Protein AF-A0A7V3AM79-F1 (afdb_monomer)

Solvent-accessible surface area (backbone atoms only — not comparable to full-atom values): 19737 Å² total; per-residue (Å²): 140,87,83,81,88,78,80,83,77,79,77,81,82,78,79,77,79,71,75,70,76,77,73,78,64,27,30,22,54,42,42,43,31,65,50,72,64,70,74,93,72,81,81,69,94,78,86,72,84,86,71,86,78,71,98,80,82,79,67,50,66,34,95,76,44,50,71,20,32,43,95,60,34,26,40,40,39,18,54,80,7,35,40,38,34,24,34,57,87,74,57,48,77,74,48,62,35,81,53,91,28,34,16,58,32,18,33,22,49,65,100,56,34,41,33,34,27,16,52,66,8,30,42,42,32,30,30,67,89,77,43,44,81,72,36,72,40,80,57,94,25,34,20,60,16,25,37,21,63,54,95,66,28,32,32,37,24,18,47,64,8,34,39,37,34,27,34,67,91,72,48,50,72,77,40,69,31,79,68,87,32,34,14,66,35,55,39,32,42,57,98,64,32,35,37,37,38,32,77,79,79,45,76,50,49,24,32,65,90,68,44,47,62,60,45,80,48,74,59,91,85,37,32,40,66,33,36,81,43,100,81,74,47,33,64,67,65,77,82,52,50,65,55,35,55,52,52,26,56,56,46,56,74,42,97,70,41,40,32,39,31,32,52,32,49,43,22,68,60,54,44,33,39,39,73,34,65,26,38,32,41,38,26,23,44,46,61,70,37,46,49,44,16,52,53,25,28,42,62,39,73,44,66,85,49,61,64,49,81,42,71,38,43,58,58,66,47,50,56,50,34,58,76,66,69,62,84,61,78,39,80,45,76,59,72,64,73,61,53,64,39,80,86,65,48,80,43,43,46,93,80,45,58,88,77,101

Structure (mmCIF, N/CA/C/O backbone):
data_AF-A0A7V3AM79-F1
#
_entry.id   AF-A0A7V3AM79-F1
#
loop_
_atom_site.group_PDB
_atom_site.id
_atom_site.type_symbol
_atom_site.label_atom_id
_atom_site.label_alt_id
_atom_site.label_comp_id
_atom_site.label_asym_id
_atom_site.label_entity_id
_atom_site.label_seq_id
_atom_site.pdbx_PDB_ins_code
_atom_site.Cartn_x
_atom_site.Cartn_y
_atom_site.Cartn_z
_atom_site.occupancy
_atom_site.B_iso_or_equiv
_atom_site.auth_seq_id
_atom_site.auth_comp_id
_atom_site.auth_asym_id
_atom_site.auth_atom_id
_atom_site.pdbx_PDB_model_num
ATOM 1 N N . MET A 1 1 ? 34.288 -64.328 -54.921 1.00 37.97 1 MET A N 1
ATOM 2 C CA . MET A 1 1 ? 34.634 -63.013 -54.332 1.00 37.97 1 MET A CA 1
ATOM 3 C C . MET A 1 1 ? 33.503 -62.077 -54.734 1.00 37.97 1 MET A C 1
ATOM 5 O O . MET A 1 1 ? 33.293 -61.936 -55.920 1.00 37.97 1 MET A O 1
ATOM 9 N N . GLY A 1 2 ? 32.600 -61.577 -53.900 1.00 41.81 2 GLY A N 1
ATOM 10 C CA . GLY A 1 2 ? 32.709 -61.080 -52.535 1.00 41.81 2 GLY A CA 1
ATOM 11 C C . GLY A 1 2 ? 32.088 -59.678 -52.560 1.00 41.81 2 GLY A C 1
ATOM 12 O O . GLY A 1 2 ? 32.735 -58.750 -53.019 1.00 41.81 2 GLY A O 1
ATOM 13 N N . GLY A 1 3 ? 30.833 -59.531 -52.131 1.00 37.78 3 GLY A N 1
ATOM 14 C CA . GLY A 1 3 ? 30.136 -58.241 -52.125 1.00 37.78 3 GLY A CA 1
ATOM 15 C C . GLY A 1 3 ? 28.905 -58.287 -51.228 1.00 37.78 3 GLY A C 1
ATOM 16 O O . GLY A 1 3 ? 27.830 -58.677 -51.663 1.00 37.78 3 GLY A O 1
ATOM 17 N N . ARG A 1 4 ? 29.104 -57.968 -49.946 1.00 40.81 4 ARG A N 1
ATOM 18 C CA . ARG A 1 4 ? 28.085 -57.942 -48.889 1.00 40.81 4 ARG A CA 1
ATOM 19 C C . ARG A 1 4 ? 27.132 -56.754 -49.051 1.00 40.81 4 ARG A C 1
ATOM 21 O O . ARG A 1 4 ? 27.563 -55.657 -49.394 1.00 40.81 4 ARG A O 1
ATOM 28 N N . ASN A 1 5 ? 25.877 -56.987 -48.663 1.00 45.78 5 ASN A N 1
ATOM 29 C CA . ASN A 1 5 ? 24.876 -55.988 -48.289 1.00 45.78 5 ASN A CA 1
ATOM 30 C C . ASN A 1 5 ? 25.465 -54.824 -47.474 1.00 45.78 5 ASN A C 1
ATOM 32 O O . ASN A 1 5 ? 26.172 -55.049 -46.489 1.00 45.78 5 ASN A O 1
ATOM 36 N N . LYS A 1 6 ? 25.039 -53.596 -47.786 1.00 44.12 6 LYS A N 1
ATOM 37 C CA . LYS A 1 6 ? 24.875 -52.545 -46.777 1.00 44.12 6 LYS A CA 1
ATOM 38 C C . LYS A 1 6 ? 23.438 -52.047 -46.816 1.00 44.12 6 LYS A C 1
ATOM 40 O O . LYS A 1 6 ? 22.987 -51.470 -47.798 1.00 44.12 6 LYS A O 1
ATOM 45 N N . ALA A 1 7 ? 22.745 -52.346 -45.725 1.00 43.34 7 ALA A N 1
ATOM 46 C CA . ALA A 1 7 ? 21.420 -51.867 -45.396 1.00 43.34 7 ALA A CA 1
ATOM 47 C C . ALA A 1 7 ? 21.391 -50.332 -45.388 1.00 43.34 7 ALA A C 1
ATOM 49 O O . ALA A 1 7 ? 22.273 -49.693 -44.809 1.00 43.34 7 ALA A O 1
ATOM 50 N N . GLY A 1 8 ? 20.366 -49.757 -46.017 1.00 42.69 8 GLY A N 1
ATOM 51 C CA . GLY A 1 8 ? 20.008 -48.358 -45.832 1.00 42.69 8 GLY A CA 1
ATOM 52 C C . GLY A 1 8 ? 19.575 -48.158 -44.385 1.00 42.69 8 GLY A C 1
ATOM 53 O O . GLY A 1 8 ? 18.545 -48.675 -43.960 1.00 42.69 8 GLY A O 1
ATOM 54 N N . CYS A 1 9 ? 20.402 -47.457 -43.617 1.00 35.44 9 CYS A N 1
ATOM 55 C CA . CYS A 1 9 ? 20.095 -47.083 -42.248 1.00 35.44 9 CYS A CA 1
ATOM 56 C C . CYS A 1 9 ? 19.041 -45.969 -42.299 1.00 35.44 9 CYS A C 1
ATOM 58 O O . CYS A 1 9 ? 19.355 -44.832 -42.651 1.00 35.44 9 CYS A O 1
ATOM 60 N N . ALA A 1 10 ? 17.783 -46.300 -42.008 1.00 42.22 10 ALA A N 1
ATOM 61 C CA . ALA A 1 10 ? 16.770 -45.296 -41.722 1.00 42.22 10 ALA A CA 1
ATOM 62 C C . ALA A 1 10 ? 17.187 -44.576 -40.434 1.00 42.22 10 ALA A C 1
ATOM 64 O O . ALA A 1 10 ? 17.261 -45.192 -39.372 1.00 42.22 10 ALA A O 1
ATOM 65 N N . VAL A 1 11 ? 17.512 -43.288 -40.538 1.00 34.72 11 VAL A N 1
ATOM 66 C CA . VAL A 1 11 ? 17.803 -42.445 -39.376 1.00 34.72 11 VAL A CA 1
ATOM 67 C C . VAL A 1 11 ? 16.470 -42.156 -38.681 1.00 34.72 11 VAL A C 1
ATOM 69 O O . VAL A 1 11 ? 15.613 -41.517 -39.296 1.00 34.72 11 VAL A O 1
ATOM 72 N N . PRO A 1 12 ? 16.240 -42.604 -37.434 1.00 33.22 12 PRO A N 1
ATOM 73 C CA . PRO A 1 12 ? 15.066 -42.174 -36.698 1.00 33.22 12 PRO A CA 1
ATOM 74 C C . PRO A 1 12 ? 15.229 -40.688 -36.364 1.00 33.22 12 PRO A C 1
ATOM 76 O O . PRO A 1 12 ? 16.140 -40.292 -35.637 1.00 33.22 12 PRO A O 1
ATOM 79 N N . VAL A 1 13 ? 14.343 -39.852 -36.905 1.00 32.50 13 VAL A N 1
ATOM 80 C CA . VAL A 1 13 ? 14.179 -38.473 -36.441 1.00 32.50 13 VAL A CA 1
ATOM 81 C C . VAL A 1 13 ? 13.450 -38.544 -35.105 1.00 32.50 13 VAL A C 1
ATOM 83 O O . VAL A 1 13 ? 12.239 -38.754 -35.048 1.00 32.50 13 VAL A O 1
ATOM 86 N N . VAL A 1 14 ? 14.203 -38.417 -34.016 1.00 30.70 14 VAL A N 1
ATOM 87 C CA . VAL A 1 14 ? 13.639 -38.251 -32.677 1.00 30.70 14 VAL A CA 1
ATOM 88 C C . VAL A 1 14 ? 13.202 -36.796 -32.547 1.00 30.70 14 VAL A C 1
ATOM 90 O O . VAL A 1 14 ? 14.028 -35.900 -32.384 1.00 30.70 14 VAL A O 1
ATOM 93 N N . TRP A 1 15 ? 11.896 -36.551 -32.619 1.00 32.75 15 TRP A N 1
ATOM 94 C CA . TRP A 1 15 ? 11.329 -35.292 -32.152 1.00 32.75 15 TRP A CA 1
ATOM 95 C C . TRP A 1 15 ? 11.360 -35.297 -30.629 1.00 32.75 15 TRP A C 1
ATOM 97 O O . TRP A 1 15 ? 10.545 -35.948 -29.977 1.00 32.75 15 TRP A O 1
ATOM 107 N N . LEU A 1 16 ? 12.311 -34.570 -30.051 1.00 25.45 16 LEU A N 1
ATOM 108 C CA . LEU A 1 16 ? 12.246 -34.209 -28.644 1.00 25.45 16 LEU A CA 1
ATOM 109 C C . LEU A 1 16 ? 11.248 -33.054 -28.521 1.00 25.45 16 LEU A C 1
ATOM 111 O O . LEU A 1 16 ? 11.594 -31.886 -28.683 1.00 25.45 16 LEU A O 1
ATOM 115 N N . LEU A 1 17 ? 9.991 -33.387 -28.227 1.00 34.66 17 LEU A N 1
ATOM 116 C CA . LEU A 1 17 ? 9.086 -32.458 -27.558 1.00 34.66 17 LEU A CA 1
ATOM 117 C C . LEU A 1 17 ? 9.631 -32.269 -26.141 1.00 34.66 17 LEU A C 1
ATOM 119 O O . LEU A 1 17 ? 9.186 -32.906 -25.188 1.00 34.66 17 LEU A O 1
ATOM 123 N N . ALA A 1 18 ? 10.650 -31.419 -26.011 1.00 32.28 18 ALA A N 1
ATOM 124 C CA . ALA A 1 18 ? 10.985 -30.840 -24.728 1.00 32.28 18 ALA A CA 1
ATOM 125 C C . ALA A 1 18 ? 9.790 -29.967 -24.349 1.00 32.28 18 ALA A C 1
ATOM 127 O O . ALA A 1 18 ? 9.676 -28.819 -24.788 1.00 32.28 18 ALA A O 1
ATOM 128 N N . VAL A 1 19 ? 8.873 -30.548 -23.574 1.00 35.19 19 VAL A N 1
ATOM 129 C CA . VAL A 1 19 ? 7.945 -29.787 -22.750 1.00 35.19 19 VAL A CA 1
ATOM 130 C C . VAL A 1 19 ? 8.847 -28.880 -21.931 1.00 35.19 19 VAL A C 1
ATOM 132 O O . VAL A 1 19 ? 9.506 -29.332 -20.996 1.00 35.19 19 VAL A O 1
ATOM 135 N N . HIS A 1 20 ? 8.985 -27.628 -22.367 1.00 46.03 20 HIS A N 1
ATOM 136 C CA . HIS A 1 20 ? 9.608 -26.613 -21.546 1.00 46.03 20 HIS A CA 1
ATOM 137 C C . HIS A 1 20 ? 8.743 -26.587 -20.299 1.00 46.03 20 HIS A C 1
ATOM 139 O O . HIS A 1 20 ? 7.585 -26.173 -20.356 1.00 46.03 20 HIS A O 1
ATOM 145 N N . LEU A 1 21 ? 9.276 -27.121 -19.202 1.00 44.53 21 LEU A N 1
ATOM 146 C CA . LEU A 1 21 ? 8.793 -26.784 -17.878 1.00 44.53 21 LEU A CA 1
ATOM 147 C C . LEU A 1 21 ? 8.719 -25.261 -17.884 1.00 44.53 21 LEU A C 1
ATOM 149 O O . LEU A 1 21 ? 9.743 -24.594 -18.040 1.00 44.53 21 LEU A O 1
ATOM 153 N N . ILE A 1 22 ? 7.497 -24.732 -17.881 1.00 52.44 22 ILE A N 1
ATOM 154 C CA . ILE A 1 22 ? 7.267 -23.297 -17.823 1.00 52.44 22 ILE A CA 1
ATOM 155 C C . ILE A 1 22 ? 7.850 -22.901 -16.475 1.00 52.44 22 ILE A C 1
ATOM 157 O O . ILE A 1 22 ? 7.268 -23.222 -15.440 1.00 52.44 22 ILE A O 1
ATOM 161 N N . ALA A 1 23 ? 9.049 -22.318 -16.493 1.00 63.94 23 ALA A N 1
ATOM 162 C CA . ALA A 1 23 ? 9.658 -21.772 -15.296 1.00 63.94 23 ALA A CA 1
ATOM 163 C C . ALA A 1 23 ? 8.648 -20.815 -14.664 1.00 63.94 23 ALA A C 1
ATOM 165 O O . ALA A 1 23 ? 7.983 -20.051 -15.370 1.00 63.94 23 ALA A O 1
ATOM 166 N N . SER A 1 24 ? 8.495 -20.905 -13.351 1.00 78.81 24 SER A N 1
ATOM 167 C CA . SER A 1 24 ? 7.564 -20.070 -12.617 1.00 78.81 24 SER A CA 1
ATOM 168 C C . SER A 1 24 ? 7.887 -18.594 -12.836 1.00 78.81 24 SER A C 1
ATOM 170 O O . SER A 1 24 ? 9.049 -18.178 -12.846 1.00 78.81 24 SER A O 1
ATOM 172 N N . ASP A 1 25 ? 6.835 -17.801 -13.027 1.00 91.25 25 ASP A N 1
ATOM 173 C CA . ASP A 1 25 ? 6.979 -16.376 -13.284 1.00 91.25 25 ASP A CA 1
ATOM 174 C C . ASP A 1 25 ? 7.702 -15.669 -12.117 1.00 91.25 25 ASP A C 1
ATOM 176 O O . ASP A 1 25 ? 7.507 -15.963 -10.930 1.00 91.25 25 ASP A O 1
ATOM 180 N N . TRP A 1 26 ? 8.498 -14.667 -12.480 1.00 94.88 26 TRP A N 1
ATOM 181 C CA . TRP A 1 26 ? 9.180 -13.709 -11.616 1.00 94.88 26 TRP A CA 1
ATOM 182 C C . TRP A 1 26 ? 8.755 -12.271 -11.976 1.00 94.88 26 TRP A C 1
ATOM 184 O O . TRP A 1 26 ? 9.547 -11.488 -12.514 1.00 94.88 26 TRP A O 1
ATOM 194 N N . PRO A 1 27 ? 7.487 -11.898 -11.727 1.00 96.62 27 PRO A N 1
ATOM 195 C CA . PRO A 1 27 ? 6.897 -10.683 -12.283 1.00 96.62 27 PRO A CA 1
ATOM 196 C C . PRO A 1 27 ? 7.305 -9.392 -11.563 1.00 96.62 27 PRO A C 1
ATOM 198 O O . PRO A 1 27 ? 6.982 -8.315 -12.050 1.00 96.62 27 PRO A O 1
ATOM 201 N N . GLN A 1 28 ? 7.964 -9.447 -10.404 1.00 97.25 28 GLN A N 1
ATOM 202 C CA . GLN A 1 28 ? 8.371 -8.260 -9.641 1.00 97.25 28 GLN A CA 1
ATOM 203 C C . GLN A 1 28 ? 9.627 -8.522 -8.801 1.00 97.25 28 GLN A C 1
ATOM 205 O O . GLN A 1 28 ? 10.075 -9.662 -8.672 1.00 97.25 28 GLN A O 1
ATOM 210 N N . LEU A 1 29 ? 10.200 -7.462 -8.217 1.00 96.31 29 LEU A N 1
ATOM 211 C CA . LEU A 1 29 ? 11.372 -7.555 -7.336 1.00 96.31 29 LEU A CA 1
ATOM 212 C C . LEU A 1 29 ? 11.175 -8.622 -6.253 1.00 96.31 29 LEU A C 1
ATOM 214 O O . LEU A 1 29 ? 10.197 -8.548 -5.508 1.00 96.31 29 LEU A O 1
ATOM 218 N N . ALA A 1 30 ? 12.150 -9.531 -6.127 1.00 94.75 30 ALA A N 1
ATOM 219 C CA . ALA A 1 30 ? 12.108 -10.670 -5.207 1.00 94.75 30 ALA A CA 1
ATOM 220 C C . ALA A 1 30 ? 10.863 -11.564 -5.394 1.00 94.75 30 ALA A C 1
ATOM 222 O O . ALA A 1 30 ? 10.315 -12.090 -4.424 1.00 94.75 30 ALA A O 1
ATOM 223 N N . ARG A 1 31 ? 10.463 -11.747 -6.662 1.00 93.38 31 ARG A N 1
ATOM 224 C CA . ARG A 1 31 ? 9.386 -12.600 -7.187 1.00 93.38 31 ARG A CA 1
ATOM 225 C C . ARG A 1 31 ? 7.968 -12.133 -6.888 1.00 93.38 31 ARG A C 1
ATOM 227 O O . ARG A 1 31 ? 7.149 -12.072 -7.799 1.00 93.38 31 ARG A O 1
ATOM 234 N N . ASP A 1 32 ? 7.665 -11.818 -5.638 1.00 94.62 32 ASP A N 1
ATOM 235 C CA . ASP A 1 32 ? 6.307 -11.539 -5.180 1.00 94.62 32 ASP A CA 1
ATOM 236 C C . ASP A 1 32 ? 6.226 -10.293 -4.289 1.00 94.62 32 ASP A C 1
ATOM 238 O O . ASP A 1 32 ? 7.222 -9.648 -3.951 1.00 94.62 32 ASP A O 1
ATOM 242 N N . ALA A 1 33 ? 4.999 -9.925 -3.927 1.00 96.38 33 ALA A N 1
ATOM 243 C CA . ALA A 1 33 ? 4.739 -8.742 -3.121 1.00 96.38 33 ALA A CA 1
ATOM 244 C C . ALA A 1 33 ? 5.305 -8.864 -1.692 1.00 96.38 33 ALA A C 1
ATOM 246 O O . ALA A 1 33 ? 5.647 -7.851 -1.083 1.00 96.38 33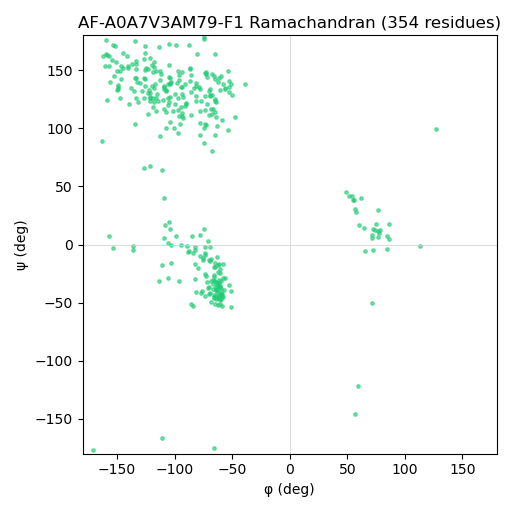 ALA A O 1
ATOM 247 N N . ALA A 1 34 ? 5.445 -10.090 -1.175 1.00 93.94 34 ALA A N 1
ATOM 248 C CA . ALA A 1 34 ? 6.016 -10.378 0.139 1.00 93.94 34 ALA A CA 1
ATOM 249 C C . ALA A 1 34 ? 7.556 -10.406 0.131 1.00 93.94 34 ALA A C 1
ATOM 251 O O . ALA A 1 34 ? 8.164 -10.506 1.195 1.00 93.94 34 ALA A O 1
ATOM 252 N N . LYS A 1 35 ? 8.179 -10.266 -1.047 1.00 93.62 35 LYS A N 1
ATOM 253 C CA . LYS A 1 35 ? 9.631 -10.261 -1.259 1.00 93.62 35 LYS A CA 1
ATOM 254 C C . LYS A 1 35 ? 10.301 -11.570 -0.843 1.00 93.62 35 LYS A C 1
ATOM 256 O O . LYS A 1 35 ? 11.394 -11.548 -0.282 1.00 93.62 35 LYS A O 1
ATOM 261 N N . THR A 1 36 ? 9.669 -12.712 -1.124 1.00 91.88 36 THR A N 1
ATOM 262 C CA . THR A 1 36 ? 10.209 -14.019 -0.705 1.00 91.88 36 THR A CA 1
ATOM 263 C C . THR A 1 36 ? 11.537 -14.370 -1.372 1.00 91.88 36 THR A C 1
ATOM 265 O O . THR A 1 36 ? 12.350 -15.067 -0.771 1.00 91.88 36 THR A O 1
ATOM 268 N N . GLY A 1 37 ? 11.763 -13.923 -2.615 1.00 90.31 37 GLY A N 1
ATOM 269 C CA . GLY A 1 37 ? 12.962 -14.263 -3.388 1.00 90.31 37 GLY A CA 1
ATOM 270 C C . GLY A 1 37 ? 13.141 -15.767 -3.635 1.00 90.31 37 GLY A C 1
ATOM 271 O O . GLY A 1 37 ? 14.237 -16.206 -3.970 1.00 90.31 37 GLY A O 1
ATOM 272 N N . TYR A 1 38 ? 12.086 -16.561 -3.454 1.00 88.50 38 TYR A N 1
ATOM 273 C CA . TYR A 1 38 ? 12.126 -18.017 -3.518 1.00 88.50 38 TYR A CA 1
ATOM 274 C C . TYR A 1 38 ? 11.446 -18.502 -4.793 1.00 88.50 38 TYR A C 1
ATOM 276 O O . TYR A 1 38 ? 10.328 -18.077 -5.044 1.00 88.50 38 TYR A O 1
ATOM 284 N N . SER A 1 39 ? 12.051 -19.417 -5.554 1.00 84.44 39 SER A N 1
ATOM 285 C CA . SER A 1 39 ? 11.364 -20.174 -6.613 1.00 84.44 39 SER A CA 1
ATOM 286 C C . SER A 1 39 ? 11.193 -21.635 -6.176 1.00 84.44 39 SER A C 1
ATOM 288 O O . SER A 1 39 ? 12.141 -22.199 -5.629 1.00 84.44 39 SER A O 1
ATOM 290 N N . PRO A 1 40 ? 10.019 -22.260 -6.397 1.00 80.94 40 PRO A N 1
ATOM 291 C CA . PRO A 1 40 ? 9.815 -23.681 -6.136 1.00 80.94 40 PRO A CA 1
ATOM 292 C C . PRO A 1 40 ? 10.463 -24.575 -7.202 1.00 80.94 40 PRO A C 1
ATOM 294 O O . PRO A 1 40 ? 10.525 -25.788 -7.011 1.00 80.94 40 PRO A O 1
ATOM 297 N N . ASP A 1 41 ? 10.911 -24.003 -8.324 1.00 82.50 41 ASP A N 1
ATOM 298 C CA . ASP A 1 41 ? 11.488 -24.771 -9.419 1.00 82.50 41 ASP A CA 1
ATOM 299 C C . ASP A 1 41 ? 12.886 -25.264 -9.049 1.00 82.50 41 ASP A C 1
ATOM 301 O O . ASP A 1 41 ? 13.774 -24.489 -8.687 1.00 82.50 41 ASP A O 1
ATOM 305 N N . ASN A 1 42 ? 13.106 -26.567 -9.202 1.00 75.12 42 ASN A N 1
ATOM 306 C CA . ASN A 1 42 ? 14.434 -27.141 -9.056 1.00 75.12 42 ASN A CA 1
ATOM 307 C C . ASN A 1 42 ? 15.246 -26.871 -10.324 1.00 75.12 42 ASN A C 1
ATOM 309 O O . ASN A 1 42 ? 14.949 -27.410 -11.392 1.00 75.12 42 ASN A O 1
ATOM 313 N N . ALA A 1 43 ? 16.305 -26.074 -10.200 1.00 68.25 43 ALA A N 1
ATOM 314 C CA . ALA A 1 43 ? 17.294 -25.959 -11.259 1.00 68.25 43 ALA A CA 1
ATOM 315 C C . ALA A 1 43 ? 18.012 -27.311 -11.433 1.00 68.25 43 ALA A C 1
ATOM 317 O O . ALA A 1 43 ? 18.552 -27.870 -10.478 1.00 68.25 43 ALA A O 1
ATOM 318 N N . GLY A 1 44 ? 18.008 -27.852 -12.653 1.00 67.44 44 GLY A N 1
ATOM 319 C CA . GLY A 1 44 ? 18.824 -29.019 -12.992 1.00 67.44 44 GLY A CA 1
ATOM 320 C C . GLY A 1 44 ? 20.325 -28.711 -12.898 1.00 67.44 44 GLY A C 1
ATOM 321 O O . GLY A 1 44 ? 20.739 -27.556 -12.896 1.00 67.44 44 GLY A O 1
ATOM 322 N N . ALA A 1 45 ? 21.163 -29.750 -12.863 1.00 65.94 45 ALA A N 1
ATOM 323 C CA . ALA A 1 45 ? 22.610 -29.614 -12.650 1.00 65.94 45 ALA A CA 1
ATOM 324 C C . ALA A 1 45 ? 23.386 -28.934 -13.803 1.00 65.94 45 ALA A C 1
ATOM 326 O O . ALA A 1 45 ? 24.552 -28.585 -13.635 1.00 65.94 45 ALA A O 1
ATOM 327 N N . ALA A 1 46 ? 22.778 -28.760 -14.979 1.00 68.31 46 ALA A N 1
ATOM 328 C CA . ALA A 1 46 ? 23.431 -28.155 -16.136 1.00 68.31 46 ALA A CA 1
ATOM 329 C C . ALA A 1 46 ? 23.168 -26.641 -16.195 1.00 68.31 46 ALA A C 1
ATOM 331 O O . ALA A 1 46 ? 22.070 -26.204 -16.533 1.00 68.31 46 ALA A O 1
ATOM 332 N N . THR A 1 47 ? 24.195 -25.835 -15.921 1.00 75.88 47 THR A N 1
ATOM 333 C CA . THR A 1 47 ? 24.126 -24.363 -15.901 1.00 75.88 47 THR A CA 1
ATOM 334 C C . THR A 1 47 ? 24.909 -23.746 -17.063 1.00 75.88 47 THR A C 1
ATOM 336 O O . THR A 1 47 ? 25.912 -23.059 -16.865 1.00 75.88 47 THR A O 1
ATOM 339 N N . ASN A 1 48 ? 24.474 -24.003 -18.298 1.00 83.81 48 ASN A N 1
ATOM 340 C CA . ASN A 1 48 ? 25.073 -23.376 -19.479 1.00 83.81 48 ASN A CA 1
ATOM 341 C C . ASN A 1 48 ? 24.426 -22.017 -19.760 1.00 83.81 48 ASN A C 1
ATOM 343 O O . ASN A 1 48 ? 23.207 -21.859 -19.671 1.00 83.81 48 ASN A O 1
ATOM 347 N N . VAL A 1 49 ? 25.238 -21.035 -20.160 1.00 86.56 49 VAL A N 1
ATOM 348 C CA . VAL A 1 49 ? 24.707 -19.753 -20.636 1.00 86.56 49 VAL A CA 1
ATOM 349 C C . VAL A 1 49 ? 23.988 -19.986 -21.959 1.00 86.56 49 VAL A C 1
ATOM 351 O O . VAL A 1 49 ? 24.628 -20.298 -22.959 1.00 86.56 49 VAL A O 1
ATOM 354 N N . SER A 1 50 ? 22.666 -19.816 -21.952 1.00 87.06 50 SER A N 1
ATOM 355 C CA . SER A 1 50 ? 21.833 -19.998 -23.148 1.00 87.06 50 SER A CA 1
ATOM 356 C C . SER A 1 50 ? 21.954 -18.816 -24.109 1.00 87.06 50 SER A C 1
ATOM 358 O O . SER A 1 50 ? 22.056 -19.006 -25.316 1.00 87.06 50 SER A O 1
ATOM 360 N N . TRP A 1 51 ? 22.005 -17.589 -23.583 1.00 94.00 51 TRP A N 1
ATOM 361 C CA . TRP A 1 51 ? 22.225 -16.379 -24.371 1.00 94.00 51 TRP A CA 1
ATOM 362 C C . TRP A 1 51 ? 22.783 -15.245 -23.504 1.00 94.00 51 TRP A C 1
ATOM 364 O O . TRP A 1 51 ? 22.729 -15.278 -22.274 1.00 94.00 51 TRP A O 1
ATOM 374 N N . ARG A 1 52 ? 23.355 -14.234 -24.165 1.00 92.56 52 ARG A N 1
ATOM 375 C CA . ARG A 1 52 ? 23.735 -12.948 -23.568 1.00 92.56 52 ARG A CA 1
ATOM 376 C C . ARG A 1 52 ? 23.171 -11.842 -24.439 1.00 92.56 52 ARG A C 1
ATOM 378 O O . ARG A 1 52 ? 23.254 -11.932 -25.661 1.00 92.56 52 ARG A O 1
ATOM 385 N N . TRP A 1 53 ? 22.648 -10.801 -23.811 1.00 93.50 53 TRP A N 1
ATOM 386 C CA . TRP A 1 53 ? 22.086 -9.660 -24.513 1.00 93.50 53 TRP A CA 1
ATOM 387 C C . TRP A 1 53 ? 22.593 -8.353 -23.905 1.00 93.50 53 TRP A C 1
ATOM 389 O O . TRP A 1 53 ? 22.796 -8.259 -22.696 1.00 93.50 53 TRP A O 1
ATOM 399 N N . HIS A 1 54 ? 22.819 -7.362 -24.760 1.00 92.69 54 HIS A N 1
ATOM 400 C CA . HIS A 1 54 ? 23.129 -5.987 -24.391 1.00 92.69 54 HIS A CA 1
ATOM 401 C C . HIS A 1 54 ? 22.718 -5.086 -25.566 1.00 92.69 54 HIS A C 1
ATOM 403 O O . HIS A 1 54 ? 22.983 -5.486 -26.701 1.00 92.69 54 HIS A O 1
ATOM 409 N N . PRO A 1 55 ? 22.124 -3.893 -25.352 1.00 89.69 55 PRO A N 1
ATOM 410 C CA . PRO A 1 55 ? 21.728 -3.024 -26.463 1.00 89.69 55 PRO A CA 1
ATOM 411 C C . PRO A 1 55 ? 22.918 -2.586 -27.334 1.00 89.69 55 PRO A C 1
ATOM 413 O O . PRO A 1 55 ? 22.871 -2.763 -28.547 1.00 89.69 55 PRO A O 1
ATOM 416 N N . ASP A 1 56 ? 23.990 -2.062 -26.723 1.00 86.69 56 ASP A N 1
ATOM 417 C CA . ASP A 1 56 ? 25.117 -1.445 -27.458 1.00 86.69 56 ASP A CA 1
ATOM 418 C C . ASP A 1 56 ? 26.493 -1.460 -26.740 1.00 86.69 56 ASP A C 1
ATOM 420 O O . ASP A 1 56 ? 27.498 -1.040 -27.305 1.00 86.69 56 ASP A O 1
ATOM 424 N N . ARG A 1 57 ? 26.557 -1.962 -25.502 1.00 84.75 57 ARG A N 1
ATOM 425 C CA . ARG A 1 57 ? 27.692 -1.938 -24.551 1.00 84.75 57 ARG A CA 1
ATOM 426 C C . ARG A 1 57 ? 28.116 -0.546 -24.071 1.00 84.75 57 ARG A C 1
ATOM 428 O O . ARG A 1 57 ? 29.188 -0.423 -23.486 1.00 84.75 57 ARG A O 1
ATOM 435 N N . GLN A 1 58 ? 27.288 0.475 -24.285 1.00 87.81 58 GLN A N 1
ATOM 436 C CA . GLN A 1 58 ? 27.555 1.858 -23.870 1.00 87.81 58 GLN A CA 1
ATOM 437 C C . GLN A 1 58 ? 26.725 2.287 -22.657 1.00 87.81 58 GLN A C 1
ATOM 439 O O . GLN A 1 58 ? 27.172 3.113 -21.866 1.00 87.81 58 GLN A O 1
ATOM 444 N N . THR A 1 59 ? 25.537 1.710 -22.486 1.00 91.75 59 THR A N 1
ATOM 445 C CA . THR A 1 59 ? 24.728 1.854 -21.269 1.00 91.75 59 THR A CA 1
ATOM 446 C C . THR A 1 59 ? 24.900 0.648 -20.342 1.00 91.75 59 THR A C 1
ATOM 448 O O . THR A 1 59 ? 25.514 -0.348 -20.711 1.00 91.75 59 THR A O 1
ATOM 451 N N . SER A 1 60 ? 24.363 0.711 -19.127 1.00 92.31 60 SER A N 1
ATOM 452 C CA . SER A 1 60 ? 24.365 -0.422 -18.203 1.00 92.31 60 SER A CA 1
ATOM 453 C C . SER A 1 60 ? 23.060 -0.527 -17.422 1.00 92.31 60 SER A C 1
ATOM 455 O O . SER A 1 60 ? 22.264 0.413 -17.340 1.00 92.31 60 SER A O 1
ATOM 457 N N . VAL A 1 61 ? 22.847 -1.709 -16.856 1.00 92.69 61 VAL A N 1
ATOM 458 C CA . VAL A 1 61 ? 21.801 -1.971 -15.872 1.00 92.69 61 VAL A CA 1
ATOM 459 C C . VAL A 1 61 ? 22.312 -1.510 -14.508 1.00 92.69 61 VAL A C 1
ATOM 461 O O . VAL A 1 61 ? 23.459 -1.784 -14.149 1.00 92.69 61 VAL A O 1
ATOM 464 N N . ALA A 1 62 ? 21.476 -0.822 -13.732 1.00 90.00 62 ALA A N 1
ATOM 465 C CA . ALA A 1 62 ? 21.833 -0.443 -12.368 1.00 90.00 62 ALA A CA 1
ATOM 466 C C . ALA A 1 62 ? 22.083 -1.679 -11.491 1.00 90.00 62 ALA A C 1
ATOM 468 O O . ALA A 1 62 ? 21.381 -2.682 -11.594 1.00 90.00 62 ALA A O 1
ATOM 469 N N . GLY A 1 63 ? 23.061 -1.601 -10.582 1.00 82.38 63 GLY A N 1
ATOM 470 C CA . GLY A 1 63 ? 23.544 -2.771 -9.833 1.00 82.38 63 GLY A CA 1
ATOM 471 C C . GLY A 1 63 ? 22.504 -3.477 -8.949 1.00 82.38 63 GLY A C 1
ATOM 472 O O . GLY A 1 63 ? 22.730 -4.613 -8.546 1.00 82.38 63 GLY A O 1
ATOM 473 N N . ARG A 1 64 ? 21.368 -2.831 -8.644 1.00 78.88 64 ARG A N 1
ATOM 474 C CA . ARG A 1 64 ? 20.264 -3.405 -7.847 1.00 78.88 64 ARG A CA 1
ATOM 475 C C . ARG A 1 64 ? 19.065 -3.853 -8.692 1.00 78.88 64 ARG A C 1
ATOM 477 O O . ARG A 1 64 ? 18.084 -4.342 -8.134 1.00 78.88 64 ARG A O 1
ATOM 484 N N . THR A 1 65 ? 19.123 -3.683 -10.011 1.00 90.56 65 THR A N 1
ATOM 485 C CA . THR A 1 65 ? 18.032 -4.041 -10.919 1.00 90.56 65 THR A CA 1
ATOM 486 C C . THR A 1 65 ? 18.069 -5.531 -11.226 1.00 90.56 65 THR A C 1
ATOM 488 O O . THR A 1 65 ? 19.056 -6.064 -11.728 1.00 90.56 65 THR A O 1
ATOM 491 N N . GLN A 1 66 ? 16.955 -6.198 -10.954 1.00 93.12 66 GLN A N 1
ATOM 492 C CA . GLN A 1 66 ? 16.674 -7.552 -11.410 1.00 93.12 66 GLN A CA 1
ATOM 493 C C . GLN A 1 66 ? 15.835 -7.460 -12.693 1.00 93.12 66 GLN A C 1
ATOM 495 O O . GLN A 1 66 ? 14.958 -6.593 -12.779 1.00 93.12 66 GLN A O 1
ATOM 500 N N . PRO A 1 67 ? 16.056 -8.330 -13.692 1.00 94.75 67 PRO A N 1
ATOM 501 C CA . PRO A 1 67 ? 15.066 -8.513 -14.741 1.00 94.75 67 PRO A CA 1
ATOM 502 C C . PRO A 1 67 ? 13.800 -9.126 -14.135 1.00 94.75 67 PRO A C 1
ATOM 504 O O . PRO A 1 67 ? 13.872 -9.953 -13.224 1.00 94.75 67 PRO A O 1
ATOM 507 N N . VAL A 1 68 ? 12.642 -8.742 -14.659 1.00 97.31 68 VAL A N 1
ATOM 508 C CA . VAL A 1 68 ? 11.376 -9.424 -14.368 1.00 97.31 68 VAL A CA 1
ATOM 509 C C . VAL A 1 68 ? 11.005 -10.303 -15.548 1.00 97.31 68 VAL A C 1
ATOM 511 O O . VAL A 1 68 ? 11.204 -9.902 -16.695 1.00 97.31 68 VAL A O 1
ATOM 514 N N . VAL A 1 69 ? 10.487 -11.497 -15.272 1.00 96.00 69 VAL A N 1
ATOM 515 C CA . VAL A 1 69 ? 10.148 -12.496 -16.289 1.00 96.00 69 VAL A CA 1
ATOM 516 C C . VAL A 1 69 ? 8.753 -13.031 -16.021 1.00 96.00 69 VAL A C 1
ATOM 518 O O . VAL A 1 69 ? 8.517 -13.557 -14.943 1.00 96.00 69 VAL A O 1
ATOM 521 N N . ALA A 1 70 ? 7.833 -12.926 -16.973 1.00 94.62 70 ALA A N 1
ATOM 522 C CA . ALA A 1 70 ? 6.542 -13.602 -16.883 1.00 94.62 70 ALA A CA 1
ATOM 523 C C . ALA A 1 70 ? 5.980 -13.888 -18.274 1.00 94.62 70 ALA A C 1
ATOM 525 O O . ALA A 1 70 ? 6.195 -13.108 -19.204 1.00 94.62 70 ALA A O 1
ATOM 526 N N . GLY A 1 71 ? 5.290 -15.018 -18.445 1.00 92.69 71 GLY A N 1
ATOM 527 C CA . GLY A 1 71 ? 4.635 -15.348 -19.719 1.00 92.69 71 GLY A CA 1
ATOM 528 C C . GLY A 1 71 ? 5.585 -15.377 -20.929 1.00 92.69 71 GLY A C 1
ATOM 529 O O . GLY A 1 71 ? 5.191 -15.033 -22.041 1.00 92.69 71 GLY A O 1
ATOM 530 N N . GLY A 1 72 ? 6.857 -15.736 -20.719 1.00 93.38 72 GLY A N 1
ATOM 531 C CA . GLY A 1 72 ? 7.887 -15.758 -21.767 1.00 93.38 72 GLY A CA 1
ATOM 532 C C . GLY A 1 72 ? 8.450 -14.385 -22.163 1.00 93.38 72 GLY A C 1
ATOM 533 O O . GLY A 1 72 ? 9.257 -14.305 -23.093 1.00 93.38 72 GLY A O 1
ATOM 534 N N . ILE A 1 73 ? 8.073 -13.316 -21.461 1.00 96.94 73 ILE A N 1
ATOM 535 C CA . ILE A 1 73 ? 8.593 -11.959 -21.641 1.00 96.94 73 ILE A CA 1
ATOM 536 C C . ILE A 1 73 ? 9.574 -11.634 -20.521 1.00 96.94 73 ILE A C 1
ATOM 538 O O . ILE A 1 73 ? 9.317 -11.949 -19.363 1.00 96.94 73 ILE A O 1
ATOM 542 N N . LEU A 1 74 ? 10.683 -10.984 -20.867 1.00 97.44 74 LEU A N 1
ATOM 543 C CA . LEU A 1 74 ? 11.633 -10.407 -19.922 1.00 97.44 74 LEU A CA 1
ATOM 544 C C . LEU A 1 74 ? 11.645 -8.887 -20.079 1.00 97.44 74 LEU A C 1
ATOM 546 O O . LEU A 1 74 ? 11.848 -8.394 -21.187 1.00 97.44 74 LEU A O 1
ATOM 550 N N . CYS A 1 75 ? 11.497 -8.153 -18.975 1.00 98.38 75 CYS A N 1
ATOM 551 C CA . CYS A 1 75 ? 11.647 -6.697 -18.956 1.00 98.38 75 CYS A CA 1
ATOM 552 C C . CYS A 1 75 ? 12.812 -6.267 -18.059 1.00 98.38 75 CYS A C 1
ATOM 554 O O . CYS A 1 75 ? 12.988 -6.792 -16.955 1.00 98.38 75 CYS A O 1
ATOM 556 N N . VAL A 1 76 ? 13.596 -5.290 -18.519 1.00 98.06 76 VAL A N 1
ATOM 557 C CA . VAL A 1 76 ? 14.728 -4.730 -17.768 1.00 98.06 76 VAL A CA 1
ATOM 558 C C . VAL A 1 76 ? 14.955 -3.256 -18.120 1.00 98.06 76 VAL A C 1
ATOM 560 O O . VAL A 1 76 ? 14.971 -2.875 -19.291 1.00 98.06 76 VAL A O 1
ATOM 563 N N . GLY A 1 77 ? 15.122 -2.429 -17.086 1.00 97.50 77 GLY A N 1
ATOM 564 C CA . GLY A 1 77 ? 15.420 -1.002 -17.205 1.00 97.50 77 GLY A CA 1
ATOM 565 C C . GLY A 1 77 ? 16.920 -0.706 -17.163 1.00 97.50 77 GLY A C 1
ATOM 566 O O . GLY A 1 77 ? 17.680 -1.418 -16.503 1.00 97.50 77 GLY A O 1
ATOM 567 N N . PHE A 1 78 ? 17.332 0.343 -17.871 1.00 97.25 78 PHE A N 1
ATOM 568 C CA . PHE A 1 78 ? 18.728 0.760 -18.012 1.00 97.25 78 PHE A CA 1
ATOM 569 C C . PHE A 1 78 ? 18.943 2.232 -17.610 1.00 97.25 78 PHE A C 1
ATOM 571 O O . PHE A 1 78 ? 18.005 3.032 -17.514 1.00 97.25 78 PHE A O 1
ATOM 578 N N . TYR A 1 79 ? 20.211 2.611 -17.403 1.00 96.44 79 TYR A N 1
ATOM 579 C CA . TYR A 1 79 ? 20.608 3.996 -17.106 1.00 96.44 79 TYR A CA 1
ATOM 580 C C . TYR A 1 79 ? 20.340 4.987 -18.251 1.00 96.44 79 TYR A C 1
ATOM 582 O O . TYR A 1 79 ? 20.245 6.183 -17.997 1.00 96.44 79 TYR A O 1
ATOM 590 N N . ASP A 1 80 ? 20.167 4.508 -19.485 1.00 95.88 80 ASP A N 1
ATOM 591 C CA . ASP A 1 80 ? 19.762 5.317 -20.650 1.00 95.88 80 ASP A CA 1
ATOM 592 C C . ASP A 1 80 ? 18.272 5.725 -20.611 1.00 95.88 80 ASP A C 1
ATOM 594 O O . ASP A 1 80 ? 17.777 6.428 -21.494 1.00 95.88 80 ASP A O 1
ATOM 598 N N . GLY A 1 81 ? 17.542 5.272 -19.588 1.00 97.25 81 GLY A N 1
ATOM 599 C CA . GLY A 1 81 ? 16.117 5.518 -19.427 1.00 97.25 81 GLY A CA 1
ATOM 600 C C . GLY A 1 81 ? 15.232 4.640 -20.301 1.00 97.25 81 GLY A C 1
ATOM 601 O O . GLY A 1 81 ? 14.035 4.907 -20.408 1.00 97.25 81 GLY A O 1
ATOM 602 N N . LYS A 1 82 ? 15.781 3.589 -20.918 1.00 98.38 82 LYS A N 1
ATOM 603 C CA . LYS A 1 82 ? 14.999 2.644 -21.709 1.00 98.38 82 LYS A CA 1
ATOM 604 C C . LYS A 1 82 ? 14.559 1.444 -20.886 1.00 98.38 82 LYS A C 1
ATOM 606 O O . LYS A 1 82 ? 15.336 0.839 -20.146 1.00 98.38 82 LYS A O 1
ATOM 611 N N . MET A 1 83 ? 13.292 1.084 -21.056 1.00 98.62 83 MET A N 1
ATOM 612 C CA . MET A 1 83 ? 12.748 -0.207 -20.656 1.00 98.62 83 MET A CA 1
ATOM 613 C C . MET A 1 83 ? 12.809 -1.139 -21.862 1.00 98.62 83 MET A C 1
ATOM 615 O O . MET A 1 83 ? 12.113 -0.907 -22.852 1.00 98.62 83 MET A O 1
ATOM 619 N N . TYR A 1 84 ? 13.630 -2.182 -21.790 1.00 98.25 84 TYR A N 1
ATOM 620 C CA . TYR A 1 84 ? 13.745 -3.179 -22.850 1.00 98.25 84 TYR A CA 1
ATOM 621 C C . TYR A 1 84 ? 12.828 -4.363 -22.574 1.00 98.25 84 TYR A C 1
ATOM 623 O O . TYR A 1 84 ? 12.791 -4.872 -21.455 1.00 98.25 84 TYR A O 1
ATOM 631 N N . ILE A 1 85 ? 12.121 -4.806 -23.614 1.00 98.38 85 ILE A N 1
ATOM 632 C CA . ILE A 1 85 ? 11.204 -5.945 -23.589 1.00 98.38 85 ILE A CA 1
ATOM 633 C C . ILE A 1 85 ? 11.776 -7.005 -24.527 1.00 98.38 85 ILE A C 1
ATOM 635 O O . ILE A 1 85 ? 11.882 -6.788 -25.739 1.00 98.38 85 ILE A O 1
ATOM 639 N N . LEU A 1 86 ? 12.170 -8.145 -23.971 1.00 97.88 86 LEU A N 1
ATOM 640 C CA . LEU A 1 86 ? 12.819 -9.242 -24.680 1.00 97.88 86 LEU A CA 1
ATOM 641 C C . LEU A 1 86 ? 11.958 -10.505 -24.614 1.00 97.88 86 LEU A C 1
ATOM 643 O O . LEU A 1 86 ? 11.171 -10.702 -23.689 1.00 97.88 86 LEU A O 1
ATOM 647 N N . ASN A 1 87 ? 12.164 -11.405 -25.568 1.00 96.44 87 ASN A N 1
ATOM 648 C CA . ASN A 1 87 ? 11.736 -12.786 -25.420 1.00 96.44 87 ASN A CA 1
ATOM 649 C C . ASN A 1 87 ? 12.654 -13.471 -24.395 1.00 96.44 87 ASN A C 1
ATOM 651 O O . ASN A 1 87 ? 13.867 -13.529 -24.595 1.00 96.44 87 ASN A O 1
ATOM 655 N N . ALA A 1 88 ? 12.087 -13.991 -23.308 1.00 93.12 88 ALA A N 1
ATOM 656 C CA . ALA A 1 88 ? 12.855 -14.560 -22.202 1.00 93.12 88 ALA A CA 1
ATOM 657 C C . ALA A 1 88 ? 13.633 -15.831 -22.591 1.00 93.12 88 ALA A C 1
ATOM 659 O O . ALA A 1 88 ? 14.683 -16.115 -22.017 1.00 93.12 88 ALA A O 1
ATOM 660 N N . LEU A 1 89 ? 13.143 -16.589 -23.577 1.00 90.94 89 LEU A N 1
ATOM 661 C CA . LEU A 1 89 ? 13.771 -17.835 -24.020 1.00 90.94 89 LEU A CA 1
ATOM 662 C C . LEU A 1 89 ? 14.928 -17.577 -24.987 1.00 90.94 89 LEU A C 1
ATOM 664 O O . LEU A 1 89 ? 15.961 -18.234 -24.896 1.00 90.94 89 LEU A O 1
ATOM 668 N N . THR A 1 90 ? 14.770 -16.622 -25.906 1.00 93.69 90 THR A N 1
ATOM 669 C CA . THR A 1 90 ? 15.732 -16.401 -26.998 1.00 93.69 90 THR A CA 1
ATOM 670 C C . THR A 1 90 ? 16.647 -15.197 -26.790 1.00 93.69 90 THR A C 1
ATOM 672 O O . THR A 1 90 ? 17.645 -15.067 -27.496 1.00 93.69 90 THR A O 1
ATOM 675 N N . GLY A 1 91 ? 16.308 -14.288 -25.872 1.00 92.50 91 GLY A N 1
ATOM 676 C CA . GLY A 1 91 ? 17.012 -13.017 -25.684 1.00 92.50 91 GLY A CA 1
ATOM 677 C C . GLY A 1 91 ? 16.782 -12.004 -26.814 1.00 92.50 91 GLY A C 1
ATOM 678 O O . GLY A 1 91 ? 17.403 -10.941 -26.823 1.00 92.50 91 GLY A O 1
ATOM 679 N N . VAL A 1 92 ? 15.905 -12.304 -27.779 1.00 96.06 92 VAL A N 1
ATOM 680 C CA . VAL A 1 92 ? 15.581 -11.388 -28.881 1.00 96.06 92 VAL A CA 1
ATOM 681 C C . VAL A 1 92 ? 14.847 -10.169 -28.334 1.00 96.06 92 VAL A C 1
ATOM 683 O O . VAL A 1 92 ? 13.835 -10.308 -27.644 1.00 96.06 92 VAL A O 1
ATOM 686 N N . LYS A 1 93 ? 15.325 -8.968 -28.684 1.00 97.38 93 LYS A N 1
ATOM 687 C CA . LYS A 1 93 ? 14.623 -7.718 -28.379 1.00 97.38 93 LYS A CA 1
ATOM 688 C C . LYS A 1 93 ? 13.320 -7.649 -29.158 1.00 97.38 93 LYS A C 1
ATOM 690 O O . LYS A 1 93 ? 13.336 -7.591 -30.383 1.00 97.38 93 LYS A O 1
ATOM 695 N N . LEU A 1 94 ? 12.213 -7.625 -28.426 1.00 97.75 94 LEU A N 1
ATOM 696 C CA . LEU A 1 94 ? 10.880 -7.466 -28.987 1.00 97.75 94 LEU A CA 1
ATOM 697 C C . LEU A 1 94 ? 10.570 -5.982 -29.162 1.00 97.75 94 LEU A C 1
ATOM 699 O O . LEU A 1 94 ? 10.174 -5.566 -30.247 1.00 97.75 94 LEU A O 1
ATOM 703 N N . ARG A 1 95 ? 10.753 -5.186 -28.099 1.00 98.12 95 ARG A N 1
ATOM 704 C CA . ARG A 1 95 ? 10.429 -3.752 -28.066 1.00 98.12 95 ARG A CA 1
ATOM 705 C C . ARG A 1 95 ? 11.292 -2.994 -27.060 1.00 98.12 95 ARG A C 1
ATOM 707 O O . ARG A 1 95 ? 12.012 -3.589 -26.259 1.00 98.12 95 ARG A O 1
ATOM 714 N N . GLU A 1 96 ? 11.183 -1.672 -27.094 1.00 98.19 96 GLU A N 1
ATOM 715 C CA . GLU A 1 96 ? 11.732 -0.772 -26.083 1.00 98.19 96 GLU A CA 1
ATOM 716 C C . GLU A 1 96 ? 10.813 0.437 -25.882 1.00 98.19 96 GLU A C 1
ATOM 718 O O . GLU A 1 96 ? 10.102 0.838 -26.803 1.00 98.19 96 GLU A O 1
ATOM 723 N N . PHE A 1 97 ? 10.839 1.014 -24.683 1.00 98.75 97 PHE A N 1
ATOM 724 C CA . PHE A 1 97 ? 10.161 2.265 -24.347 1.00 98.75 97 PHE A CA 1
ATOM 725 C C . PHE A 1 97 ? 11.162 3.251 -23.743 1.00 98.75 97 PHE A C 1
ATOM 727 O O . PHE A 1 97 ? 11.948 2.861 -22.882 1.00 98.75 97 PHE A O 1
ATOM 734 N N . GLN A 1 98 ? 11.112 4.518 -24.160 1.00 98.56 98 GLN A N 1
ATOM 735 C CA . GLN A 1 98 ? 11.969 5.590 -23.645 1.00 98.56 98 GLN A CA 1
ATOM 736 C C . GLN A 1 98 ? 11.244 6.389 -22.554 1.00 98.56 98 GLN A C 1
ATOM 738 O O . GLN A 1 98 ? 10.257 7.070 -22.831 1.00 98.56 98 GLN A O 1
ATOM 743 N N . ALA A 1 99 ? 11.761 6.343 -21.327 1.00 98.62 99 ALA A N 1
ATOM 744 C CA . ALA A 1 99 ? 11.327 7.194 -20.223 1.00 98.62 99 ALA A CA 1
ATOM 745 C C . ALA A 1 99 ? 12.093 8.529 -20.199 1.00 98.62 99 ALA A C 1
ATOM 747 O O . ALA A 1 99 ? 13.067 8.725 -20.931 1.00 98.62 99 ALA A O 1
ATOM 748 N N . GLY A 1 100 ? 11.654 9.447 -19.333 1.00 98.25 100 GLY A N 1
ATOM 749 C CA . GLY A 1 100 ? 12.249 10.780 -19.183 1.00 98.25 100 GLY A CA 1
ATOM 750 C C . GLY A 1 100 ? 13.606 10.815 -18.470 1.00 98.25 100 GLY A C 1
ATOM 751 O O . GLY A 1 100 ? 14.234 11.869 -18.422 1.00 98.25 100 GLY A O 1
ATOM 752 N N . GLY A 1 101 ? 14.074 9.694 -17.920 1.00 98.12 101 GLY A N 1
ATOM 753 C CA . GLY A 1 101 ? 15.348 9.605 -17.212 1.00 98.12 101 GLY A CA 1
ATOM 754 C C . GLY A 1 101 ? 15.738 8.163 -16.871 1.00 98.12 101 GLY A C 1
ATOM 755 O O . GLY A 1 101 ? 15.018 7.231 -17.237 1.00 98.12 101 GLY A O 1
ATOM 756 N N . PRO A 1 102 ? 16.860 7.964 -16.158 1.00 97.88 102 PRO A N 1
ATOM 757 C CA . PRO A 1 102 ? 17.353 6.640 -15.789 1.00 97.88 102 PRO A CA 1
ATOM 758 C C . PRO A 1 102 ? 16.316 5.756 -15.083 1.00 97.88 102 PRO A C 1
ATOM 760 O O . PRO A 1 102 ? 15.574 6.220 -14.211 1.00 97.88 102 PRO A O 1
ATOM 763 N N . ILE A 1 103 ? 16.320 4.463 -15.418 1.00 98.00 103 ILE A N 1
ATOM 764 C CA . ILE A 1 103 ? 15.527 3.430 -14.743 1.00 98.00 103 ILE A CA 1
ATOM 765 C C . ILE A 1 103 ? 16.493 2.573 -13.927 1.00 98.00 103 ILE A C 1
ATOM 767 O O . ILE A 1 103 ? 17.200 1.716 -14.453 1.00 98.00 103 ILE A O 1
ATOM 771 N N . THR A 1 104 ? 16.558 2.842 -12.626 1.00 96.25 104 THR A N 1
ATOM 772 C CA . THR A 1 104 ? 17.619 2.317 -11.748 1.00 96.25 104 THR A CA 1
ATOM 773 C C . THR A 1 104 ? 17.170 1.204 -10.815 1.00 96.25 104 THR A C 1
ATOM 775 O O . THR A 1 104 ? 17.970 0.708 -10.023 1.00 96.25 104 THR A O 1
ATOM 778 N N . HIS A 1 105 ? 15.899 0.814 -10.899 1.00 97.00 105 HIS A N 1
ATOM 779 C CA . HIS A 1 105 ? 15.307 -0.208 -10.052 1.00 97.00 105 HIS A CA 1
ATOM 780 C C . HIS A 1 105 ? 14.490 -1.203 -10.871 1.00 97.00 105 HIS A C 1
ATOM 782 O O . HIS A 1 105 ? 14.009 -0.913 -11.968 1.00 97.00 105 HIS A O 1
ATOM 788 N N . THR A 1 106 ? 14.349 -2.396 -10.302 1.00 97.88 106 THR A N 1
ATOM 789 C CA . THR A 1 106 ? 13.553 -3.502 -10.836 1.00 97.88 106 THR A CA 1
ATOM 790 C C . THR A 1 106 ? 12.129 -3.052 -11.152 1.00 97.88 106 THR A C 1
ATOM 792 O O . THR A 1 106 ? 11.473 -2.433 -10.316 1.00 97.88 106 THR A O 1
ATOM 795 N N . ALA A 1 107 ? 11.647 -3.384 -12.348 1.00 98.25 107 ALA A N 1
ATOM 796 C CA . ALA A 1 107 ? 10.257 -3.174 -12.735 1.00 98.25 107 ALA A CA 1
ATOM 797 C C . ALA A 1 107 ? 9.324 -4.192 -12.052 1.00 98.25 107 ALA A C 1
ATOM 799 O O . ALA A 1 107 ? 9.760 -5.088 -11.331 1.00 98.25 107 ALA A O 1
ATOM 800 N N . ALA A 1 108 ? 8.030 -4.078 -12.308 1.00 98.56 108 ALA A N 1
ATOM 801 C CA . ALA A 1 108 ? 7.066 -5.142 -12.072 1.00 98.56 108 ALA A CA 1
ATOM 802 C C . ALA A 1 108 ? 6.160 -5.290 -13.294 1.00 98.56 108 ALA A C 1
ATOM 804 O O . ALA A 1 108 ? 6.028 -4.345 -14.062 1.00 98.56 108 ALA A O 1
ATOM 805 N N . MET A 1 109 ? 5.522 -6.435 -13.493 1.00 97.81 109 MET A N 1
ATOM 806 C CA . MET A 1 109 ? 4.601 -6.635 -14.609 1.00 97.81 109 MET A CA 1
ATOM 807 C C . MET A 1 109 ? 3.364 -7.436 -14.208 1.00 97.81 109 MET A C 1
ATOM 809 O O . MET A 1 109 ? 3.396 -8.235 -13.273 1.00 97.81 109 MET A O 1
ATOM 813 N N . ASP A 1 110 ? 2.281 -7.210 -14.940 1.00 96.75 110 ASP A N 1
ATOM 814 C CA . ASP A 1 110 ? 1.170 -8.151 -15.059 1.00 96.75 110 ASP A CA 1
ATOM 815 C C . ASP A 1 110 ? 1.141 -8.719 -16.490 1.00 96.75 110 ASP A C 1
ATOM 817 O O . ASP A 1 110 ? 2.103 -8.574 -17.244 1.00 96.75 110 ASP A O 1
ATOM 821 N N . ALA A 1 111 ? 0.050 -9.383 -16.875 1.00 95.50 111 ALA A N 1
ATOM 822 C CA . ALA A 1 111 ? -0.082 -9.970 -18.208 1.00 95.50 111 ALA A CA 1
ATOM 823 C C . ALA A 1 111 ? -0.134 -8.934 -19.353 1.00 95.50 111 ALA A C 1
ATOM 825 O O . ALA A 1 111 ? 0.093 -9.288 -20.508 1.00 95.50 111 ALA A O 1
ATOM 826 N N . GLU A 1 112 ? -0.454 -7.670 -19.067 1.00 97.06 112 GLU A N 1
ATOM 827 C CA . GLU A 1 112 ? -0.696 -6.630 -20.071 1.00 97.06 112 GLU A CA 1
ATOM 828 C C . GLU A 1 112 ? 0.360 -5.519 -20.062 1.00 97.06 112 GLU A C 1
ATOM 830 O O . GLU A 1 112 ? 0.610 -4.899 -21.102 1.00 97.06 112 GLU A O 1
ATOM 835 N N . ARG A 1 113 ? 0.948 -5.208 -18.903 1.00 98.50 113 ARG A N 1
ATOM 836 C CA . ARG A 1 113 ? 1.760 -4.004 -18.698 1.00 98.50 113 ARG A CA 1
ATOM 837 C C . ARG A 1 113 ? 2.992 -4.273 -17.840 1.00 98.50 113 ARG A C 1
ATOM 839 O O . ARG A 1 113 ? 2.986 -5.113 -16.944 1.00 98.50 113 ARG A O 1
ATOM 846 N N . VAL A 1 114 ? 4.024 -3.468 -18.078 1.00 98.75 114 VAL A N 1
ATOM 847 C CA . VAL A 1 114 ? 5.179 -3.296 -17.193 1.00 98.75 114 VAL A CA 1
ATOM 848 C C . VAL A 1 114 ? 5.086 -1.947 -16.478 1.00 98.75 114 VAL A C 1
ATOM 850 O O . VAL A 1 114 ? 4.750 -0.929 -17.083 1.00 98.75 114 VAL A O 1
ATOM 853 N N . TYR A 1 115 ? 5.402 -1.952 -15.188 1.00 98.88 115 TYR A N 1
ATOM 854 C CA . TYR A 1 115 ? 5.365 -0.827 -14.264 1.00 98.88 115 TYR A CA 1
ATOM 855 C C . TYR A 1 115 ? 6.762 -0.553 -13.727 1.00 98.88 115 TYR A C 1
ATOM 857 O O . TYR A 1 115 ? 7.460 -1.484 -13.320 1.00 98.88 115 TYR A O 1
ATOM 865 N N . PHE A 1 116 ? 7.181 0.706 -13.685 1.00 98.81 116 PHE A N 1
ATOM 866 C CA . PHE A 1 116 ? 8.505 1.056 -13.173 1.00 98.81 116 PHE A CA 1
ATOM 867 C C . PHE A 1 116 ? 8.580 2.506 -12.702 1.00 98.81 116 PHE A C 1
ATOM 869 O O . PHE A 1 116 ? 7.841 3.373 -13.167 1.00 98.81 116 PHE A O 1
ATOM 876 N N . GLY A 1 117 ? 9.494 2.743 -11.766 1.00 98.38 117 GLY A N 1
ATOM 877 C CA . GLY A 1 117 ? 9.911 4.073 -11.350 1.00 98.38 117 GLY A CA 1
ATOM 878 C C . GLY A 1 117 ? 11.039 4.617 -12.220 1.00 98.38 117 GLY A C 1
ATOM 879 O O . GLY A 1 117 ? 11.846 3.854 -12.753 1.00 98.38 117 GLY A O 1
ATOM 880 N N . CYS A 1 118 ? 11.097 5.936 -12.348 1.00 98.44 118 CYS A N 1
ATOM 881 C CA . CYS A 1 118 ? 12.123 6.639 -13.097 1.00 98.44 118 CYS A CA 1
ATOM 882 C C . CYS A 1 118 ? 12.682 7.822 -12.289 1.00 98.44 118 CYS A C 1
ATOM 884 O O . CYS A 1 118 ? 11.997 8.438 -11.465 1.00 98.44 118 CYS A O 1
ATOM 886 N N . HIS A 1 119 ? 13.946 8.159 -12.549 1.00 97.94 119 HIS A N 1
ATOM 887 C CA . HIS A 1 119 ? 14.619 9.313 -11.948 1.00 97.94 119 HIS A CA 1
ATOM 888 C C . HIS A 1 119 ? 13.979 10.660 -12.306 1.00 97.94 119 HIS A C 1
ATOM 890 O O . HIS A 1 119 ? 14.202 11.639 -11.601 1.00 97.94 119 HIS A O 1
ATOM 896 N N . ASP A 1 120 ? 13.159 10.718 -13.358 1.00 98.38 120 ASP A N 1
ATOM 897 C CA . ASP A 1 120 ? 12.371 11.906 -13.710 1.00 98.38 120 ASP A CA 1
ATOM 898 C C . ASP A 1 120 ? 11.202 12.179 -12.739 1.00 98.38 120 ASP A C 1
ATOM 900 O O . ASP A 1 120 ? 10.402 13.091 -12.958 1.00 98.38 120 ASP A O 1
ATOM 904 N N . GLY A 1 121 ? 11.084 11.374 -11.680 1.00 98.38 121 GLY A N 1
ATOM 905 C CA . GLY A 1 121 ? 10.035 11.487 -10.679 1.00 98.38 121 GLY A CA 1
ATOM 906 C C . GLY A 1 121 ? 8.699 10.953 -11.163 1.00 98.38 121 GLY A C 1
ATOM 907 O O . GLY A 1 121 ? 7.659 11.459 -10.758 1.00 98.38 121 GLY A O 1
ATOM 908 N N . ALA A 1 122 ? 8.685 9.970 -12.060 1.00 98.75 122 ALA A N 1
ATOM 909 C CA . ALA A 1 122 ? 7.438 9.361 -12.478 1.00 98.75 122 ALA A CA 1
ATOM 910 C C . ALA A 1 122 ? 7.394 7.847 -12.332 1.00 98.75 122 ALA A C 1
ATOM 912 O O . ALA A 1 122 ? 8.387 7.126 -12.451 1.00 98.75 122 ALA A O 1
ATOM 913 N N . VAL A 1 123 ? 6.167 7.383 -12.109 1.00 98.88 123 VAL A N 1
ATOM 914 C CA . VAL A 1 123 ? 5.770 5.983 -12.182 1.00 98.88 123 VAL A CA 1
ATOM 915 C C . VAL A 1 123 ? 5.106 5.771 -13.535 1.00 98.88 123 VAL A C 1
ATOM 917 O O . VAL A 1 123 ? 4.109 6.420 -13.860 1.00 98.88 123 VAL A O 1
ATOM 920 N N . TYR A 1 124 ? 5.671 4.870 -14.325 1.00 98.88 124 TYR A N 1
ATOM 921 C CA . TYR A 1 124 ? 5.214 4.550 -15.670 1.00 98.88 124 TYR A CA 1
ATOM 922 C C . TYR A 1 124 ? 4.456 3.229 -15.679 1.00 98.88 124 TYR A C 1
ATOM 924 O O . TYR A 1 124 ? 4.859 2.285 -15.002 1.00 98.88 124 TYR A O 1
ATOM 932 N N . ALA A 1 125 ? 3.415 3.150 -16.507 1.00 98.81 125 ALA A N 1
ATOM 933 C CA . ALA A 1 125 ? 2.837 1.898 -16.973 1.00 98.81 125 ALA A CA 1
ATOM 934 C C . ALA A 1 125 ? 2.891 1.847 -18.496 1.00 98.81 125 ALA A C 1
ATOM 936 O O . ALA A 1 125 ? 2.351 2.721 -19.177 1.00 98.81 125 ALA A O 1
ATOM 937 N N . VAL A 1 126 ? 3.523 0.811 -19.033 1.00 98.88 126 VAL A N 1
ATOM 938 C CA . VAL A 1 126 ? 3.744 0.630 -20.470 1.00 98.88 126 VAL A CA 1
ATOM 939 C C . VAL A 1 126 ? 3.125 -0.689 -20.897 1.00 98.88 126 VAL A C 1
ATOM 941 O O . VAL A 1 126 ? 3.325 -1.705 -20.234 1.00 98.88 126 VAL A O 1
ATOM 944 N N . ARG A 1 127 ? 2.365 -0.690 -21.993 1.00 98.62 127 ARG A N 1
ATOM 945 C CA . ARG A 1 127 ? 1.756 -1.914 -22.524 1.00 98.62 127 ARG A CA 1
ATOM 946 C C . ARG A 1 127 ? 2.829 -2.825 -23.113 1.00 98.62 127 ARG A C 1
ATOM 948 O O . ARG A 1 127 ? 3.655 -2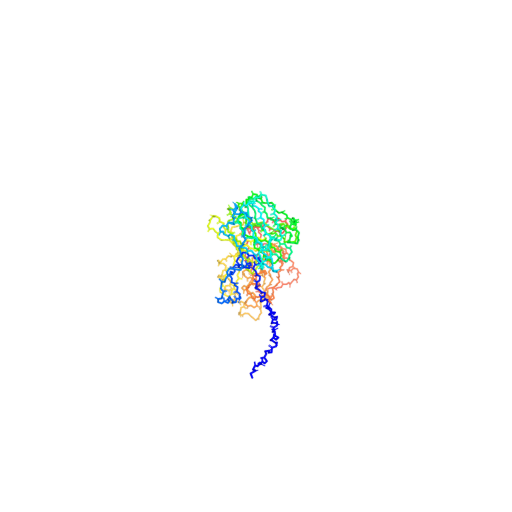.388 -23.910 1.00 98.62 127 ARG A O 1
ATOM 955 N N . LEU A 1 128 ? 2.802 -4.105 -22.755 1.00 98.19 128 LEU A N 1
ATOM 956 C CA . LEU A 1 128 ? 3.779 -5.092 -23.226 1.00 98.19 128 LEU A CA 1
ATOM 957 C C . LEU A 1 128 ? 3.632 -5.387 -24.727 1.00 98.19 128 LEU A C 1
ATOM 959 O O . LEU A 1 128 ? 4.616 -5.676 -25.408 1.00 98.19 128 LEU A O 1
ATOM 963 N N . ASN A 1 129 ? 2.407 -5.305 -25.254 1.00 96.81 129 ASN A N 1
ATOM 964 C CA . ASN A 1 129 ? 2.083 -5.716 -26.619 1.00 96.81 129 ASN A CA 1
ATOM 965 C C . ASN A 1 129 ? 2.626 -4.770 -27.697 1.00 96.81 129 ASN A C 1
ATOM 967 O O . ASN A 1 129 ? 2.951 -5.256 -28.777 1.00 96.81 129 ASN A O 1
ATOM 971 N N . ASP A 1 130 ? 2.727 -3.467 -27.428 1.00 97.69 130 ASP A N 1
ATOM 972 C CA . ASP A 1 130 ? 3.116 -2.427 -28.391 1.00 97.69 130 ASP A CA 1
ATOM 973 C C . ASP A 1 130 ? 4.126 -1.402 -27.843 1.00 97.69 130 ASP A C 1
ATOM 975 O O . ASP A 1 130 ? 4.596 -0.557 -28.601 1.00 97.69 130 ASP A O 1
ATOM 979 N N . ALA A 1 131 ? 4.523 -1.523 -26.570 1.00 98.19 131 ALA A N 1
ATOM 980 C CA . ALA A 1 131 ? 5.399 -0.586 -25.865 1.00 98.19 131 ALA A CA 1
ATOM 981 C C . ALA A 1 131 ? 4.871 0.860 -25.835 1.00 98.19 131 ALA A C 1
ATOM 983 O O . ALA A 1 131 ? 5.647 1.807 -25.741 1.00 98.19 131 ALA A O 1
ATOM 984 N N . THR A 1 132 ? 3.550 1.053 -25.882 1.00 98.56 132 THR A N 1
ATOM 985 C CA . THR A 1 132 ? 2.927 2.371 -25.711 1.00 98.56 132 THR A CA 1
ATOM 986 C C . THR A 1 132 ? 2.685 2.698 -24.241 1.00 98.56 132 THR A C 1
ATOM 988 O O . THR A 1 132 ? 2.456 1.819 -23.404 1.00 98.56 132 THR A O 1
ATOM 991 N N . LEU A 1 133 ? 2.689 3.992 -23.917 1.00 98.81 133 LEU A N 1
ATOM 992 C CA . LEU A 1 133 ? 2.317 4.473 -22.591 1.00 98.81 133 LEU A CA 1
ATOM 993 C C . LEU A 1 133 ? 0.837 4.154 -22.312 1.00 98.81 133 LEU A C 1
ATOM 995 O O . LEU A 1 133 ? -0.054 4.566 -23.059 1.00 98.81 133 LEU A O 1
ATOM 999 N N . ALA A 1 134 ? 0.568 3.427 -21.229 1.00 98.69 134 ALA A N 1
ATOM 1000 C CA . ALA A 1 134 ? -0.783 3.221 -20.719 1.00 98.69 134 ALA A CA 1
ATOM 1001 C C . ALA A 1 134 ? -1.202 4.396 -19.830 1.00 98.69 134 ALA A C 1
ATOM 1003 O O . ALA A 1 134 ? -2.242 5.004 -20.067 1.00 98.69 134 ALA A O 1
ATOM 1004 N N . TRP A 1 135 ? -0.372 4.724 -18.840 1.00 98.88 135 TRP A N 1
ATOM 1005 C CA . TRP A 1 135 ? -0.537 5.880 -17.962 1.00 98.88 135 TRP A CA 1
ATOM 1006 C C . TRP A 1 135 ? 0.801 6.257 -17.311 1.00 98.88 135 TRP A C 1
ATOM 1008 O O . TRP A 1 135 ? 1.753 5.471 -17.298 1.00 98.88 135 TRP A O 1
ATOM 1018 N N . LYS A 1 136 ? 0.870 7.479 -16.772 1.00 98.69 136 LYS A N 1
ATOM 1019 C CA . LYS A 1 136 ? 2.020 8.031 -16.043 1.00 98.69 136 LYS A CA 1
ATOM 1020 C C . LYS A 1 136 ? 1.517 8.789 -14.814 1.00 98.69 136 LYS A C 1
ATOM 1022 O O . LYS A 1 136 ? 0.593 9.589 -14.939 1.00 98.69 136 LYS A O 1
ATOM 1027 N N . VAL A 1 137 ? 2.145 8.578 -13.660 1.00 98.81 137 VAL A N 1
ATOM 1028 C CA . VAL A 1 137 ? 1.908 9.362 -12.436 1.00 98.81 137 VAL A CA 1
ATOM 1029 C C . VAL A 1 137 ? 3.175 10.132 -12.098 1.00 98.81 137 VAL A C 1
ATOM 1031 O O . VAL A 1 137 ? 4.232 9.527 -11.948 1.00 98.81 137 VAL A O 1
ATOM 1034 N N . GLN A 1 138 ? 3.067 11.455 -11.983 1.00 98.56 138 GLN A N 1
ATOM 1035 C CA . GLN A 1 138 ? 4.182 12.333 -11.632 1.00 98.56 138 GLN A CA 1
ATOM 1036 C C . GLN A 1 138 ? 4.210 12.582 -10.116 1.00 98.56 138 GLN A C 1
ATOM 1038 O O . GLN A 1 138 ? 3.198 12.969 -9.530 1.00 98.56 138 GLN A O 1
ATOM 1043 N N . THR A 1 139 ? 5.369 12.384 -9.495 1.00 98.31 139 THR A N 1
ATOM 1044 C CA . THR A 1 139 ? 5.670 12.704 -8.093 1.00 98.31 139 THR A CA 1
ATOM 1045 C C . THR A 1 139 ? 6.535 13.962 -8.004 1.00 98.31 139 THR A C 1
ATOM 1047 O O . THR A 1 139 ? 6.962 14.516 -9.021 1.00 98.31 139 THR A O 1
ATOM 1050 N N . ALA A 1 140 ? 6.760 14.456 -6.783 1.00 97.38 140 ALA A N 1
ATOM 1051 C CA . ALA A 1 140 ? 7.539 15.675 -6.557 1.00 97.38 140 ALA A CA 1
ATOM 1052 C C . ALA A 1 140 ? 9.050 15.411 -6.422 1.00 97.38 140 ALA A C 1
ATOM 1054 O O . ALA A 1 140 ? 9.830 16.356 -6.340 1.00 97.38 140 ALA A O 1
ATOM 1055 N N . GLY A 1 141 ? 9.461 14.143 -6.401 1.00 97.69 141 GLY A N 1
ATOM 1056 C CA . GLY A 1 141 ? 10.854 13.715 -6.314 1.00 97.69 141 GLY A CA 1
ATOM 1057 C C . GLY A 1 141 ? 11.098 12.437 -7.119 1.00 97.69 141 GLY A C 1
ATOM 1058 O O . GLY A 1 141 ? 10.128 11.782 -7.510 1.00 97.69 141 GLY A O 1
ATOM 1059 N N . PRO A 1 142 ? 12.367 12.086 -7.390 1.00 98.25 142 PRO A N 1
ATOM 1060 C CA . PRO A 1 142 ? 12.725 10.881 -8.134 1.00 98.25 142 PRO A CA 1
ATOM 1061 C C . PRO A 1 142 ? 12.119 9.597 -7.558 1.00 98.25 142 PRO A C 1
ATOM 1063 O O . PRO A 1 142 ? 11.955 9.451 -6.344 1.00 98.25 142 PRO A O 1
ATOM 1066 N N . ILE A 1 143 ? 11.847 8.625 -8.433 1.00 98.38 143 ILE A N 1
ATOM 1067 C CA . ILE A 1 143 ? 11.463 7.278 -8.015 1.00 98.38 143 ILE A CA 1
ATOM 1068 C C . ILE A 1 143 ? 12.679 6.360 -8.109 1.00 98.38 143 ILE A C 1
ATOM 1070 O O . ILE A 1 143 ? 13.027 5.857 -9.178 1.00 98.38 143 ILE A O 1
ATOM 1074 N N . GLN A 1 144 ? 13.295 6.113 -6.957 1.00 96.19 144 GLN A N 1
ATOM 1075 C CA . GLN A 1 144 ? 14.406 5.176 -6.786 1.00 96.19 144 GLN A CA 1
ATOM 1076 C C . GLN A 1 144 ? 13.979 3.932 -5.998 1.00 96.19 144 GLN A C 1
ATOM 1078 O O . GLN A 1 144 ? 14.694 3.440 -5.132 1.00 96.19 144 GLN A O 1
ATOM 1083 N N . THR A 1 145 ? 12.778 3.425 -6.267 1.00 97.06 145 THR A N 1
ATOM 1084 C CA . THR A 1 145 ? 12.276 2.190 -5.656 1.00 97.06 145 THR A CA 1
ATOM 1085 C C . THR A 1 145 ? 11.579 1.323 -6.699 1.00 97.06 145 THR A C 1
ATOM 1087 O O . THR A 1 145 ? 11.101 1.811 -7.724 1.00 97.06 145 THR A O 1
ATOM 1090 N N . ALA A 1 146 ? 11.534 0.013 -6.453 1.00 97.69 146 ALA A N 1
ATOM 1091 C CA . ALA A 1 146 ? 10.778 -0.918 -7.281 1.00 97.69 146 ALA A CA 1
ATOM 1092 C C . ALA A 1 146 ? 9.287 -0.903 -6.886 1.00 97.69 146 ALA A C 1
ATOM 1094 O O . ALA A 1 146 ? 8.985 -0.930 -5.685 1.00 97.69 146 ALA A O 1
ATOM 1095 N N . PRO A 1 147 ? 8.350 -0.935 -7.851 1.00 98.38 147 PRO A N 1
ATOM 1096 C CA . PRO A 1 147 ? 6.931 -1.101 -7.559 1.00 98.38 147 PRO A CA 1
ATOM 1097 C C . PRO A 1 147 ? 6.649 -2.450 -6.883 1.00 98.38 147 PRO A C 1
ATOM 1099 O O . PRO A 1 147 ? 7.193 -3.492 -7.256 1.00 98.38 147 PRO A O 1
ATOM 1102 N N . CYS A 1 148 ? 5.760 -2.436 -5.891 1.00 98.56 148 CYS A N 1
ATOM 1103 C CA . CYS A 1 148 ? 5.210 -3.632 -5.256 1.00 98.56 148 CYS A CA 1
ATOM 1104 C C . CYS A 1 148 ? 3.752 -3.811 -5.685 1.00 98.56 148 CYS A C 1
ATOM 1106 O O . CYS A 1 148 ? 2.908 -2.977 -5.355 1.00 98.56 148 CYS A O 1
ATOM 1108 N N . LEU A 1 149 ? 3.459 -4.874 -6.437 1.00 98.19 149 LEU A N 1
ATOM 1109 C CA . LEU A 1 149 ? 2.121 -5.151 -6.965 1.00 98.19 149 LEU A CA 1
ATOM 1110 C C . LEU A 1 149 ? 1.379 -6.097 -6.027 1.00 98.19 149 LEU A C 1
ATOM 1112 O O . LEU A 1 149 ? 1.783 -7.250 -5.869 1.00 98.19 149 LEU A O 1
ATOM 1116 N N . ALA A 1 150 ? 0.262 -5.639 -5.460 1.00 96.94 150 ALA A N 1
ATOM 1117 C CA . ALA A 1 150 ? -0.634 -6.473 -4.667 1.00 96.94 150 ALA A CA 1
ATOM 1118 C C . ALA A 1 150 ? -2.090 -6.002 -4.779 1.00 96.94 150 ALA A C 1
ATOM 1120 O O . ALA A 1 150 ? -2.385 -4.814 -4.670 1.00 96.94 150 ALA A O 1
ATOM 1121 N N . GLY A 1 151 ? -3.015 -6.946 -4.985 1.00 93.25 151 GLY A N 1
ATOM 1122 C CA . GLY A 1 151 ? -4.460 -6.681 -4.948 1.00 93.25 151 GLY A CA 1
ATOM 1123 C C . GLY A 1 151 ? -4.936 -5.580 -5.907 1.00 93.25 151 GLY A C 1
ATOM 1124 O O . GLY A 1 151 ? -5.769 -4.764 -5.524 1.00 93.25 151 GLY A O 1
ATOM 1125 N N . GLY A 1 152 ? -4.376 -5.501 -7.120 1.00 96.44 152 GLY A N 1
ATOM 1126 C CA . GLY A 1 152 ? -4.737 -4.466 -8.103 1.00 96.44 152 GLY A CA 1
ATOM 1127 C C . GLY A 1 152 ? -4.129 -3.080 -7.839 1.00 96.44 152 GLY A C 1
ATOM 1128 O O . GLY A 1 152 ? -4.522 -2.106 -8.484 1.00 96.44 152 GLY A O 1
ATOM 1129 N N . THR A 1 153 ? -3.184 -2.979 -6.899 1.00 98.50 153 THR A N 1
ATOM 1130 C CA . THR A 1 153 ? -2.536 -1.727 -6.487 1.00 98.50 153 THR A CA 1
ATOM 1131 C C . THR A 1 153 ? -1.014 -1.834 -6.595 1.00 98.50 153 THR A C 1
ATOM 1133 O O . THR A 1 153 ? -0.436 -2.877 -6.291 1.00 98.50 153 THR A O 1
ATOM 1136 N N . ILE A 1 154 ? -0.370 -0.744 -7.010 1.00 98.75 154 ILE A N 1
ATOM 1137 C CA . ILE A 1 154 ? 1.077 -0.526 -6.950 1.00 98.75 154 ILE A CA 1
ATOM 1138 C C . ILE A 1 154 ? 1.388 0.284 -5.700 1.00 98.75 154 ILE A C 1
ATOM 1140 O O . ILE A 1 154 ? 0.845 1.375 -5.526 1.00 98.75 154 ILE A O 1
ATOM 1144 N N . TYR A 1 155 ? 2.294 -0.224 -4.871 1.00 98.62 155 TYR A N 1
ATOM 1145 C CA . TYR A 1 155 ? 2.903 0.521 -3.773 1.00 98.62 155 TYR A CA 1
ATOM 1146 C C . TYR A 1 155 ? 4.329 0.906 -4.145 1.00 98.62 155 TYR A C 1
ATOM 1148 O O . TYR A 1 155 ? 5.134 0.028 -4.465 1.00 98.62 155 TYR A O 1
ATOM 1156 N N . ILE A 1 156 ? 4.639 2.201 -4.129 1.00 98.69 156 ILE A N 1
ATOM 1157 C CA . ILE A 1 156 ? 5.949 2.700 -4.562 1.00 98.69 156 ILE A CA 1
ATOM 1158 C C . ILE A 1 156 ? 6.351 3.971 -3.812 1.00 98.69 156 ILE A C 1
ATOM 1160 O O . ILE A 1 156 ? 5.519 4.843 -3.552 1.00 98.69 156 ILE A O 1
ATOM 1164 N N . GLY A 1 157 ? 7.619 4.031 -3.411 1.00 97.81 157 GLY A N 1
ATOM 1165 C CA . GLY A 1 157 ? 8.196 5.130 -2.644 1.00 97.81 157 GLY A CA 1
ATOM 1166 C C . GLY A 1 157 ? 8.910 6.145 -3.529 1.00 97.81 157 GLY A C 1
ATOM 1167 O O . GLY A 1 157 ? 9.524 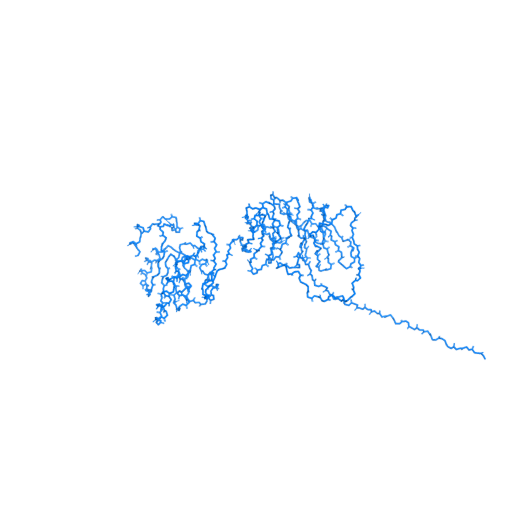5.778 -4.532 1.00 97.81 157 GLY A O 1
ATOM 1168 N N . SER A 1 158 ? 8.834 7.409 -3.130 1.00 98.00 158 SER A N 1
ATOM 1169 C CA . SER A 1 158 ? 9.476 8.541 -3.795 1.00 98.00 158 SER A CA 1
ATOM 1170 C C . SER A 1 158 ? 10.493 9.211 -2.869 1.00 98.00 158 SER A C 1
ATOM 1172 O O . SER A 1 158 ? 10.352 9.212 -1.640 1.00 98.00 158 SER A O 1
ATOM 1174 N N . GLU A 1 159 ? 11.501 9.842 -3.462 1.00 97.38 159 GLU A N 1
ATOM 1175 C CA . GLU A 1 159 ? 12.443 10.704 -2.744 1.00 97.38 159 GLU A CA 1
ATOM 1176 C C . GLU A 1 159 ? 11.786 11.961 -2.154 1.00 97.38 159 GLU A C 1
ATOM 1178 O O . GLU A 1 159 ? 12.335 12.556 -1.232 1.00 97.38 159 GLU A O 1
ATOM 1183 N N . ASP A 1 160 ? 10.574 12.327 -2.591 1.00 96.44 160 ASP A N 1
ATOM 1184 C CA . ASP A 1 160 ? 9.774 13.370 -1.920 1.00 96.44 160 ASP A CA 1
ATOM 1185 C C . ASP A 1 160 ? 9.251 12.953 -0.531 1.00 96.44 160 ASP A C 1
ATOM 1187 O O . ASP A 1 160 ? 8.595 13.734 0.157 1.00 96.44 160 ASP A O 1
ATOM 1191 N N . GLY A 1 161 ? 9.540 11.718 -0.121 1.00 94.88 161 GLY A N 1
ATOM 1192 C CA . GLY A 1 161 ? 9.206 11.152 1.175 1.00 94.88 161 GLY A CA 1
ATOM 1193 C C . GLY A 1 161 ? 7.820 10.530 1.270 1.00 94.88 161 GLY A C 1
ATOM 1194 O O . GLY A 1 161 ? 7.432 10.068 2.351 1.00 94.88 161 GLY A O 1
ATOM 1195 N N . ARG A 1 162 ? 7.084 10.460 0.155 1.00 96.94 162 ARG A N 1
ATOM 1196 C CA . ARG A 1 162 ? 5.758 9.846 0.104 1.00 96.94 162 ARG A CA 1
ATOM 1197 C C . ARG A 1 162 ? 5.788 8.418 -0.420 1.00 96.94 162 ARG A C 1
ATOM 1199 O O . ARG 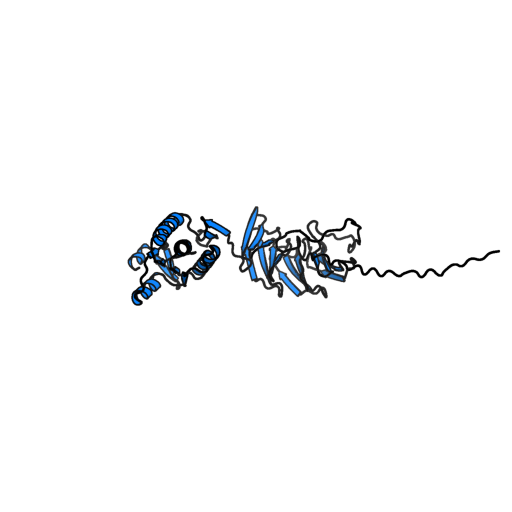A 1 162 ? 6.449 8.094 -1.407 1.00 96.94 162 ARG A O 1
ATOM 1206 N N . LEU A 1 163 ? 4.994 7.570 0.228 1.00 97.81 163 LEU A N 1
ATOM 1207 C CA . LEU A 1 163 ? 4.582 6.269 -0.289 1.00 97.81 163 LEU A CA 1
ATOM 1208 C C . LEU A 1 163 ? 3.255 6.439 -1.030 1.00 97.81 163 LEU A C 1
ATOM 1210 O O . LEU A 1 163 ? 2.284 6.947 -0.465 1.00 97.81 163 LEU A O 1
ATOM 1214 N N . PHE A 1 164 ? 3.204 5.981 -2.274 1.00 98.62 164 PHE A N 1
ATOM 1215 C CA . PHE A 1 164 ? 2.025 6.059 -3.128 1.00 98.62 164 PHE A CA 1
ATOM 1216 C C . PHE A 1 164 ? 1.348 4.698 -3.235 1.00 98.62 164 PHE A C 1
ATOM 1218 O O . PHE A 1 164 ? 2.023 3.684 -3.406 1.00 98.62 164 PHE A O 1
ATOM 1225 N N . ALA A 1 165 ? 0.016 4.693 -3.195 1.00 98.62 165 ALA A N 1
ATOM 1226 C CA . ALA A 1 165 ? -0.806 3.581 -3.648 1.00 98.62 165 ALA A CA 1
ATOM 1227 C C . ALA A 1 165 ? -1.525 3.977 -4.935 1.00 98.62 165 ALA A C 1
ATOM 1229 O O . ALA A 1 165 ? -2.336 4.902 -4.935 1.00 98.62 165 ALA A O 1
ATOM 1230 N N . ILE A 1 166 ? -1.228 3.281 -6.026 1.00 98.88 166 ILE A N 1
ATOM 1231 C CA . ILE A 1 166 ? -1.684 3.626 -7.373 1.00 98.88 166 ILE A CA 1
ATOM 1232 C C . ILE A 1 166 ? -2.482 2.454 -7.933 1.00 98.88 166 ILE A C 1
ATOM 1234 O O . ILE A 1 166 ? -2.026 1.311 -7.899 1.00 98.88 166 ILE A O 1
ATOM 1238 N N . ARG A 1 167 ? -3.678 2.713 -8.456 1.00 98.62 167 ARG A N 1
ATOM 1239 C CA . ARG A 1 167 ? -4.481 1.684 -9.111 1.00 98.62 167 ARG A CA 1
ATOM 1240 C C . ARG A 1 167 ? -3.823 1.269 -10.424 1.00 98.62 167 ARG A C 1
ATOM 1242 O O . ARG A 1 167 ? -3.527 2.100 -11.276 1.00 98.62 167 ARG A O 1
ATOM 1249 N N . ILE A 1 168 ? -3.654 -0.037 -10.596 1.00 98.00 168 ILE A N 1
ATOM 1250 C CA . ILE A 1 168 ? -2.947 -0.631 -11.736 1.00 98.00 168 ILE A CA 1
ATOM 1251 C C . ILE A 1 168 ? -3.620 -0.313 -13.084 1.00 98.00 168 ILE A C 1
ATOM 1253 O O . ILE A 1 168 ? -2.944 -0.100 -14.089 1.00 98.00 168 ILE A O 1
ATOM 1257 N N . THR A 1 169 ? -4.951 -0.245 -13.114 1.00 97.56 169 THR A N 1
ATOM 1258 C CA . THR A 1 169 ? -5.728 -0.140 -14.358 1.00 97.56 169 THR A CA 1
ATOM 1259 C C . THR A 1 169 ? -5.611 1.215 -15.054 1.00 97.56 169 THR A C 1
ATOM 1261 O O . THR A 1 169 ? -5.597 1.265 -16.280 1.00 97.56 169 THR A O 1
ATOM 1264 N N . ASP A 1 170 ? -5.548 2.306 -14.291 1.00 98.00 170 ASP A N 1
ATOM 1265 C CA . ASP A 1 170 ? -5.703 3.678 -14.800 1.00 98.00 170 ASP A CA 1
ATOM 1266 C C . ASP A 1 170 ? -4.680 4.677 -14.232 1.00 98.00 170 ASP A C 1
ATOM 1268 O O . ASP A 1 170 ? -4.661 5.832 -14.651 1.00 98.00 170 ASP A O 1
ATOM 1272 N N . GLY A 1 171 ? -3.830 4.260 -13.289 1.00 98.31 171 GLY A N 1
ATOM 1273 C CA . GLY A 1 171 ? -2.870 5.148 -12.640 1.00 98.31 171 GLY A CA 1
ATOM 1274 C C . GLY A 1 171 ? -3.492 6.067 -11.585 1.00 98.31 171 GLY A C 1
ATOM 1275 O O . GLY A 1 171 ? -2.831 6.995 -11.123 1.00 98.31 171 GLY A O 1
ATOM 1276 N N . ALA A 1 172 ? -4.745 5.844 -11.171 1.00 98.62 172 ALA A N 1
ATOM 1277 C CA . ALA A 1 172 ? -5.372 6.664 -10.141 1.00 98.62 172 ALA A CA 1
ATOM 1278 C C . ALA A 1 172 ? -4.652 6.496 -8.794 1.00 98.62 172 ALA A C 1
ATOM 1280 O O . ALA A 1 172 ? -4.560 5.390 -8.256 1.00 98.62 172 ALA A O 1
ATOM 1281 N N . VAL A 1 173 ? -4.182 7.602 -8.214 1.00 98.56 173 VAL A N 1
ATOM 1282 C CA . VAL A 1 173 ? -3.615 7.612 -6.859 1.00 98.56 173 VAL A CA 1
ATOM 1283 C C . VAL A 1 173 ? -4.749 7.395 -5.856 1.00 98.56 173 VAL A C 1
ATOM 1285 O O . VAL A 1 173 ? -5.622 8.244 -5.693 1.00 98.56 173 VAL A O 1
ATOM 1288 N N . LEU A 1 174 ? -4.749 6.240 -5.194 1.00 97.38 174 LEU A N 1
ATOM 1289 C CA . LEU A 1 174 ? -5.751 5.856 -4.198 1.00 97.38 174 LEU A CA 1
ATOM 1290 C C . LEU A 1 174 ? -5.512 6.564 -2.865 1.00 97.38 174 LEU A C 1
ATOM 1292 O O . LEU A 1 174 ? -6.458 6.998 -2.211 1.00 97.38 174 LEU A O 1
ATOM 1296 N N . TRP A 1 175 ? -4.247 6.652 -2.458 1.00 97.44 175 TRP A N 1
ATOM 1297 C CA . TRP A 1 175 ? -3.800 7.393 -1.286 1.00 97.44 175 TRP A CA 1
ATOM 1298 C C . TRP A 1 175 ? -2.293 7.651 -1.356 1.00 97.44 175 TRP A C 1
ATOM 1300 O O . TRP A 1 175 ? -1.554 6.979 -2.082 1.00 97.44 175 TRP A O 1
ATOM 1310 N N . THR A 1 176 ? -1.845 8.611 -0.553 1.00 97.00 176 THR A N 1
ATOM 1311 C CA . THR A 1 176 ? -0.431 8.886 -0.284 1.00 97.00 176 THR A CA 1
ATOM 1312 C C . THR A 1 176 ? -0.194 8.883 1.218 1.00 97.00 176 THR A C 1
ATOM 1314 O O . THR A 1 176 ? -1.037 9.372 1.970 1.00 97.00 176 THR A O 1
ATOM 1317 N N . TYR A 1 177 ? 0.954 8.378 1.648 1.00 93.00 177 TYR A N 1
ATOM 1318 C CA . TYR A 1 177 ? 1.410 8.462 3.031 1.00 93.00 177 TYR A CA 1
ATOM 1319 C C . TYR A 1 177 ? 2.711 9.259 3.080 1.00 93.00 177 TYR A C 1
ATOM 1321 O O . TYR A 1 177 ? 3.668 8.910 2.393 1.00 93.00 177 TYR A O 1
ATOM 1329 N N . ASP A 1 178 ? 2.724 10.335 3.861 1.00 92.31 178 ASP A N 1
ATOM 1330 C CA . ASP A 1 178 ? 3.907 11.162 4.082 1.00 92.31 178 ASP A CA 1
ATOM 1331 C C . ASP A 1 178 ? 4.734 10.565 5.222 1.00 92.31 178 ASP A C 1
ATOM 1333 O O . ASP A 1 178 ? 4.296 10.555 6.373 1.00 92.31 178 ASP A O 1
ATOM 1337 N N . SER A 1 179 ? 5.915 10.039 4.892 1.00 88.00 179 SER A N 1
ATOM 1338 C CA . SER A 1 179 ? 6.827 9.459 5.879 1.00 88.00 179 SER A CA 1
ATOM 1339 C C . SER A 1 179 ? 7.806 10.489 6.467 1.00 88.00 179 SER A C 1
ATOM 1341 O O . SER A 1 179 ? 8.637 10.142 7.308 1.00 88.00 179 SER A O 1
ATOM 1343 N N . GLY A 1 180 ? 7.750 11.748 6.011 1.00 88.31 180 GLY A N 1
ATOM 1344 C CA . GLY A 1 180 ? 8.588 12.864 6.457 1.00 88.31 180 GLY A CA 1
ATOM 1345 C C . GLY A 1 180 ? 10.051 12.830 5.999 1.00 88.31 180 GLY A C 1
ATOM 1346 O O . GLY A 1 180 ? 10.792 13.773 6.282 1.00 88.31 180 GLY A O 1
ATOM 1347 N N . ARG A 1 181 ? 10.502 11.765 5.320 1.00 91.19 181 ARG A N 1
ATOM 1348 C CA . ARG A 1 181 ? 11.877 11.583 4.810 1.00 91.19 181 ARG A CA 1
ATOM 1349 C C . ARG A 1 181 ? 11.878 10.795 3.495 1.00 91.19 181 ARG A C 1
ATOM 1351 O O . ARG A 1 181 ? 10.980 9.973 3.333 1.00 91.19 181 ARG A O 1
ATOM 1358 N N . PRO A 1 182 ? 12.881 10.970 2.610 1.00 95.44 182 PRO A N 1
ATOM 1359 C CA . PRO A 1 182 ? 12.976 10.240 1.344 1.00 95.44 182 PRO A CA 1
ATOM 1360 C C . PRO A 1 182 ? 12.836 8.725 1.507 1.00 95.44 182 PRO A C 1
ATOM 1362 O O . PRO A 1 182 ? 13.400 8.123 2.429 1.00 95.44 182 PRO A O 1
ATOM 1365 N N . ILE A 1 183 ? 12.089 8.098 0.598 1.00 95.75 183 ILE A N 1
ATOM 1366 C CA . ILE A 1 183 ? 11.892 6.650 0.576 1.00 95.75 183 ILE A CA 1
ATOM 1367 C C . ILE A 1 183 ? 12.753 6.052 -0.535 1.00 95.75 183 ILE A C 1
ATOM 1369 O O . ILE A 1 183 ? 12.408 6.130 -1.710 1.00 95.75 183 ILE A O 1
ATOM 1373 N N . LEU A 1 184 ? 13.848 5.405 -0.136 1.00 92.31 184 LEU A N 1
ATOM 1374 C CA . LEU A 1 184 ? 14.769 4.684 -1.027 1.00 92.31 184 LEU A CA 1
ATOM 1375 C C . LEU A 1 184 ? 14.699 3.158 -0.865 1.00 92.31 184 LEU A C 1
ATOM 1377 O O . LEU A 1 184 ? 15.492 2.416 -1.443 1.00 92.31 184 LEU A O 1
ATOM 1381 N N . THR A 1 185 ? 13.770 2.661 -0.046 1.00 91.44 185 THR A N 1
ATOM 1382 C CA . THR A 1 185 ? 13.571 1.222 0.156 1.00 91.44 185 THR A CA 1
ATOM 1383 C C . THR A 1 185 ? 12.316 0.750 -0.568 1.00 91.44 185 THR A C 1
ATOM 1385 O O . THR A 1 185 ? 11.324 1.469 -0.668 1.00 91.44 185 THR A O 1
ATOM 1388 N N . CYS A 1 186 ? 12.356 -0.467 -1.106 1.00 94.75 186 CYS A N 1
ATOM 1389 C CA . CYS A 1 186 ? 11.225 -1.030 -1.834 1.00 94.75 186 CYS A CA 1
ATOM 1390 C C . CYS A 1 186 ? 10.168 -1.552 -0.854 1.00 94.75 186 CYS A C 1
ATOM 1392 O O . CYS A 1 186 ? 10.499 -2.263 0.094 1.00 94.75 186 CYS A O 1
ATOM 1394 N N . ALA A 1 187 ? 8.897 -1.249 -1.117 1.00 96.56 187 ALA A N 1
ATOM 1395 C CA . ALA A 1 187 ? 7.798 -1.710 -0.279 1.00 96.56 187 ALA A CA 1
ATOM 1396 C C . ALA A 1 187 ? 7.612 -3.239 -0.348 1.00 96.56 187 ALA A C 1
ATOM 1398 O O . ALA A 1 187 ? 7.772 -3.852 -1.407 1.00 96.56 187 ALA A O 1
ATOM 1399 N N . ALA A 1 188 ? 7.197 -3.839 0.767 1.00 96.81 188 ALA A N 1
ATOM 1400 C CA . ALA A 1 188 ? 6.712 -5.215 0.855 1.00 96.81 188 ALA A CA 1
ATOM 1401 C C . ALA A 1 188 ? 5.241 -5.225 1.289 1.00 96.81 188 ALA A C 1
ATOM 1403 O O . ALA A 1 188 ? 4.799 -4.350 2.031 1.00 96.81 188 ALA A O 1
ATOM 1404 N N . TYR A 1 189 ? 4.474 -6.212 0.845 1.00 96.06 189 TYR A N 1
ATOM 1405 C CA . TYR A 1 189 ? 3.062 -6.368 1.169 1.00 96.06 189 TYR A CA 1
ATOM 1406 C C . TYR A 1 189 ? 2.807 -7.730 1.812 1.00 96.06 189 TYR A C 1
ATOM 1408 O O . TYR A 1 189 ? 3.177 -8.765 1.260 1.00 96.06 189 TYR A O 1
ATOM 1416 N N . ALA A 1 190 ? 2.100 -7.734 2.941 1.00 89.75 190 ALA A N 1
ATOM 1417 C CA . ALA A 1 190 ? 1.567 -8.949 3.543 1.00 89.75 190 ALA A CA 1
ATOM 1418 C C . ALA A 1 190 ? 0.263 -8.653 4.292 1.00 89.75 190 ALA A C 1
ATOM 1420 O O . ALA A 1 190 ? 0.174 -7.682 5.044 1.00 89.75 190 ALA A O 1
ATOM 1421 N N . ASN A 1 191 ? -0.749 -9.507 4.113 1.00 85.75 191 ASN A N 1
ATOM 1422 C CA . ASN A 1 191 ? -1.995 -9.492 4.893 1.00 85.75 191 ASN A CA 1
ATOM 1423 C C . ASN A 1 191 ? -2.656 -8.098 5.007 1.00 85.75 191 ASN A C 1
ATOM 1425 O O . ASN A 1 191 ? -3.041 -7.663 6.093 1.00 85.75 191 ASN A O 1
ATOM 1429 N N . GLY A 1 192 ? -2.753 -7.360 3.894 1.00 87.19 192 GLY A N 1
ATOM 1430 C CA . GLY A 1 192 ? -3.360 -6.020 3.869 1.00 87.19 192 GLY A CA 1
ATOM 1431 C C . GLY A 1 192 ? -2.508 -4.905 4.489 1.00 87.19 192 GLY A C 1
ATOM 1432 O O . GLY A 1 192 ? -3.016 -3.802 4.709 1.00 87.19 192 GLY A O 1
ATOM 1433 N N . THR A 1 193 ? -1.231 -5.171 4.758 1.00 88.25 193 THR A N 1
ATOM 1434 C CA . THR A 1 193 ? -0.265 -4.215 5.308 1.00 88.25 193 THR A CA 1
ATOM 1435 C C . THR A 1 193 ? 0.887 -4.024 4.332 1.00 88.25 193 THR A C 1
ATOM 1437 O O . THR A 1 193 ? 1.389 -4.992 3.762 1.00 88.25 193 THR A O 1
ATOM 1440 N N . VAL A 1 194 ? 1.289 -2.771 4.142 1.00 94.12 194 VAL A N 1
ATOM 1441 C CA . VAL A 1 194 ? 2.447 -2.369 3.345 1.00 94.12 194 VAL A CA 1
ATOM 1442 C C . VAL A 1 194 ? 3.549 -1.947 4.305 1.00 94.12 194 VAL A C 1
ATOM 1444 O O . VAL A 1 194 ? 3.321 -1.092 5.160 1.00 94.12 194 VAL A O 1
ATOM 1447 N N . TYR A 1 195 ? 4.722 -2.546 4.158 1.00 91.69 195 TYR A N 1
ATOM 1448 C CA . TYR A 1 195 ? 5.918 -2.287 4.948 1.00 91.69 195 TYR A CA 1
ATOM 1449 C C . TYR A 1 195 ? 6.935 -1.564 4.080 1.00 91.69 195 TYR A C 1
ATOM 1451 O O . TYR A 1 195 ? 7.174 -1.968 2.943 1.00 91.69 195 TYR A O 1
ATOM 1459 N N . CYS A 1 196 ? 7.532 -0.504 4.604 1.00 92.06 196 CYS A N 1
ATOM 1460 C CA . CYS A 1 196 ? 8.519 0.289 3.885 1.00 92.06 196 CYS A CA 1
ATOM 1461 C C . CYS A 1 196 ? 9.444 0.983 4.888 1.00 92.06 196 CYS A C 1
ATOM 1463 O O . CYS A 1 196 ? 9.085 1.140 6.050 1.00 92.06 196 CYS A O 1
ATOM 1465 N N . GLY A 1 197 ? 10.634 1.390 4.465 1.00 88.44 197 GLY A N 1
ATOM 1466 C CA . GLY A 1 197 ? 11.544 2.221 5.253 1.00 88.44 197 GLY A CA 1
ATOM 1467 C C . GLY A 1 197 ? 11.881 3.534 4.555 1.00 88.44 197 GLY A C 1
ATOM 1468 O O . GLY A 1 197 ? 11.732 3.656 3.337 1.00 88.44 197 GLY A O 1
ATOM 1469 N N . ASN A 1 198 ? 12.361 4.509 5.317 1.00 89.62 198 ASN A N 1
ATOM 1470 C CA . ASN A 1 198 ? 12.867 5.779 4.795 1.00 89.62 198 ASN A CA 1
ATOM 1471 C C . ASN A 1 198 ? 14.299 6.061 5.285 1.00 89.62 198 ASN A C 1
ATOM 1473 O O . ASN A 1 198 ? 14.822 5.360 6.152 1.00 89.62 198 ASN A O 1
ATOM 1477 N N . GLU A 1 199 ? 14.943 7.095 4.739 1.00 85.56 199 GLU A N 1
ATOM 1478 C CA . GLU A 1 199 ? 16.310 7.498 5.121 1.00 85.56 199 GLU A CA 1
ATOM 1479 C C . GLU A 1 199 ? 16.449 7.959 6.586 1.00 85.56 199 GLU A C 1
ATOM 1481 O O . GLU A 1 199 ? 17.558 8.101 7.095 1.00 85.56 199 GLU A O 1
ATOM 1486 N N . GLY A 1 200 ? 15.340 8.160 7.305 1.00 72.94 200 GLY A N 1
ATOM 1487 C CA . GLY A 1 200 ? 15.327 8.515 8.725 1.00 72.94 200 GLY A CA 1
ATOM 1488 C C . GLY A 1 200 ? 15.592 7.350 9.685 1.00 72.94 200 GLY A C 1
ATOM 1489 O O . GLY A 1 200 ? 15.443 7.544 10.887 1.00 72.94 200 GLY A O 1
ATOM 1490 N N . VAL A 1 201 ? 15.968 6.165 9.182 1.00 57.00 201 VAL A N 1
ATOM 1491 C CA . VAL A 1 201 ? 16.221 4.924 9.952 1.00 57.00 201 VAL A CA 1
ATOM 1492 C C . VAL A 1 201 ? 14.939 4.262 10.504 1.00 57.00 201 VAL A C 1
ATOM 1494 O O . VAL A 1 201 ? 15.003 3.322 11.292 1.00 57.00 201 VAL A O 1
ATOM 1497 N N . TYR A 1 202 ? 13.750 4.664 10.042 1.00 65.56 202 TYR A N 1
ATOM 1498 C CA . TYR A 1 202 ? 12.483 4.054 10.462 1.00 65.56 202 TYR A CA 1
ATOM 1499 C C . TYR A 1 202 ? 11.911 3.125 9.388 1.00 65.56 202 TYR A C 1
ATOM 1501 O O . TYR A 1 202 ? 11.692 3.536 8.248 1.00 65.56 202 TYR A O 1
ATOM 1509 N N . ALA A 1 203 ? 11.611 1.882 9.776 1.00 82.12 203 ALA A N 1
ATOM 1510 C CA . ALA A 1 203 ? 10.635 1.053 9.076 1.00 82.12 203 ALA A CA 1
ATOM 1511 C C . ALA A 1 203 ? 9.228 1.415 9.575 1.00 82.12 203 ALA A C 1
ATOM 1513 O O . ALA A 1 203 ? 8.996 1.525 10.780 1.00 82.12 203 ALA A O 1
ATOM 1514 N N . PHE A 1 204 ? 8.285 1.577 8.656 1.00 81.88 204 PHE A N 1
ATOM 1515 C CA . PHE A 1 204 ? 6.893 1.890 8.933 1.00 81.88 204 PHE A CA 1
ATOM 1516 C C . PHE A 1 204 ? 5.964 0.887 8.251 1.00 81.88 204 PHE A C 1
ATOM 1518 O O . PHE A 1 204 ? 6.332 0.184 7.305 1.00 81.88 204 PHE A O 1
ATOM 1525 N N . ALA A 1 205 ? 4.740 0.812 8.767 1.00 87.19 205 ALA A N 1
ATOM 1526 C CA . ALA A 1 205 ? 3.707 -0.072 8.263 1.00 87.19 205 ALA A CA 1
ATOM 1527 C C . ALA A 1 205 ? 2.395 0.698 8.123 1.00 87.19 205 ALA A C 1
ATOM 1529 O O . ALA A 1 205 ? 1.909 1.299 9.085 1.00 87.19 205 ALA A O 1
ATOM 1530 N N . VAL A 1 206 ? 1.807 0.648 6.932 1.00 87.75 206 VAL A N 1
ATOM 1531 C CA . VAL A 1 206 ? 0.529 1.296 6.630 1.00 87.75 206 VAL A CA 1
ATOM 1532 C C . VAL A 1 206 ? -0.467 0.300 6.068 1.00 87.75 206 VAL A C 1
ATOM 1534 O O . VAL A 1 206 ? -0.118 -0.698 5.437 1.00 87.75 206 VAL A O 1
ATOM 1537 N N . ARG A 1 207 ? -1.751 0.565 6.283 1.00 86.88 207 ARG A N 1
ATOM 1538 C CA . ARG A 1 207 ? -2.820 -0.247 5.707 1.00 86.88 207 ARG A CA 1
ATOM 1539 C C . ARG A 1 207 ? -2.902 -0.058 4.202 1.00 86.88 207 ARG A C 1
ATOM 1541 O O . ARG A 1 207 ? -3.123 1.048 3.721 1.00 86.88 207 ARG A O 1
ATOM 1548 N N . ALA A 1 208 ? -2.889 -1.167 3.476 1.00 89.19 208 ALA A N 1
ATOM 1549 C CA . ALA A 1 208 ? -3.063 -1.210 2.029 1.00 89.19 208 ALA A CA 1
ATOM 1550 C C . ALA A 1 208 ? -4.327 -0.481 1.538 1.00 89.19 208 ALA A C 1
ATOM 1552 O O . ALA A 1 208 ? -4.319 0.146 0.481 1.00 89.19 208 ALA A O 1
ATOM 1553 N N . ALA A 1 209 ? -5.406 -0.542 2.324 1.00 86.56 209 ALA A N 1
ATOM 1554 C CA . ALA A 1 209 ? -6.704 0.016 1.960 1.00 86.56 209 ALA A CA 1
ATOM 1555 C C . ALA A 1 209 ? -6.769 1.553 2.001 1.00 86.56 209 ALA A C 1
ATOM 1557 O O . ALA A 1 209 ? -7.623 2.127 1.334 1.00 86.56 209 ALA A O 1
ATOM 1558 N 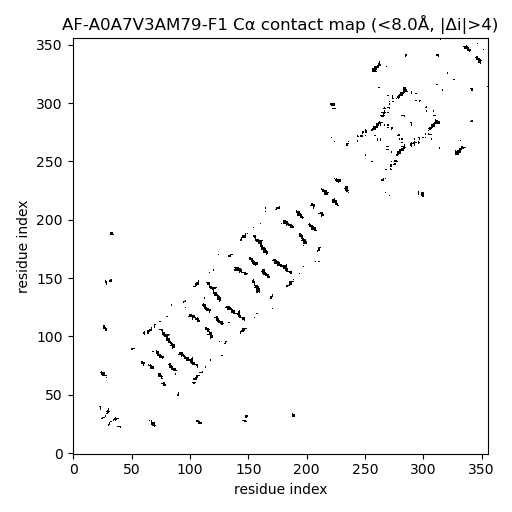N . ASN A 1 210 ? -5.947 2.221 2.821 1.00 85.00 210 ASN A N 1
ATOM 1559 C CA . ASN A 1 210 ? -6.098 3.665 3.059 1.00 85.00 210 ASN A CA 1
ATOM 1560 C C . ASN A 1 210 ? -4.844 4.412 3.550 1.00 85.00 210 ASN A C 1
ATOM 1562 O O . ASN A 1 210 ? -4.965 5.566 3.949 1.00 85.00 210 ASN A O 1
ATOM 1566 N N . GLY A 1 211 ? -3.674 3.774 3.597 1.00 83.25 211 GLY A N 1
ATOM 1567 C CA . GLY A 1 211 ? -2.419 4.416 3.997 1.00 83.25 211 GLY A CA 1
ATOM 1568 C C . GLY A 1 211 ? -2.304 4.761 5.486 1.00 83.25 211 GLY A C 1
ATOM 1569 O O . GLY A 1 211 ? -1.352 5.422 5.880 1.00 83.25 211 GLY A O 1
ATOM 1570 N N . ALA A 1 212 ? -3.241 4.331 6.340 1.00 80.50 212 ALA A N 1
ATOM 1571 C CA . ALA A 1 212 ? -3.183 4.640 7.769 1.00 80.50 212 ALA A CA 1
ATOM 1572 C C . ALA A 1 212 ? -2.167 3.752 8.510 1.00 80.50 212 ALA A C 1
ATOM 1574 O O . ALA A 1 212 ? -2.212 2.526 8.372 1.00 80.50 212 ALA A O 1
ATOM 1575 N N . GLU A 1 213 ? -1.334 4.352 9.365 1.00 75.19 213 GLU A N 1
ATOM 1576 C CA . GLU A 1 213 ? -0.516 3.626 10.349 1.00 75.19 213 GLU A CA 1
ATOM 1577 C C . GLU A 1 213 ? -1.411 2.836 11.310 1.00 75.19 213 GLU A C 1
ATOM 1579 O O . GLU A 1 213 ? -2.414 3.360 11.812 1.00 75.19 213 GLU A O 1
ATOM 1584 N N . ARG A 1 214 ? -1.085 1.563 11.563 1.00 75.75 214 ARG A N 1
ATOM 1585 C CA . ARG A 1 214 ? -1.758 0.747 12.583 1.00 75.75 214 ARG A CA 1
ATOM 1586 C C . ARG A 1 214 ? -0.876 -0.423 13.011 1.00 75.75 214 ARG A C 1
ATOM 1588 O O . ARG A 1 214 ? -0.522 -1.252 12.180 1.00 75.75 214 ARG A O 1
ATOM 1595 N N . TRP A 1 215 ? -0.598 -0.543 14.304 1.00 77.75 215 TRP A N 1
ATOM 1596 C CA . TRP A 1 215 ? 0.113 -1.685 14.888 1.00 77.75 215 TRP A CA 1
ATOM 1597 C C . TRP A 1 215 ? -0.848 -2.601 15.636 1.00 77.75 215 TRP A C 1
ATOM 1599 O O . TRP A 1 215 ? -1.898 -2.159 16.100 1.00 77.75 215 TRP A O 1
ATOM 1609 N N . LYS A 1 216 ? -0.492 -3.882 15.762 1.00 84.31 216 LYS A N 1
ATOM 1610 C CA . LYS A 1 216 ? -1.211 -4.859 16.587 1.00 84.31 216 LYS A CA 1
ATOM 1611 C C . LYS A 1 216 ? -0.472 -5.030 17.911 1.00 84.31 216 LYS A C 1
ATOM 1613 O O . LYS A 1 216 ? 0.724 -5.299 17.912 1.00 84.31 216 LYS A O 1
ATOM 1618 N N . VAL A 1 217 ? -1.191 -4.930 19.019 1.00 88.88 217 VAL A N 1
ATOM 1619 C CA . VAL A 1 217 ? -0.707 -5.264 20.363 1.00 88.88 217 VAL A CA 1
ATOM 1620 C C . VAL A 1 217 ? -1.554 -6.383 20.953 1.00 88.88 217 VAL A C 1
ATOM 1622 O O . VAL A 1 217 ? -2.716 -6.560 20.578 1.00 88.88 217 VAL A O 1
ATOM 1625 N N . ARG A 1 218 ? -0.970 -7.150 21.874 1.00 92.19 218 ARG A N 1
ATOM 1626 C CA . ARG A 1 218 ? -1.665 -8.196 22.631 1.00 92.19 218 ARG A CA 1
ATOM 1627 C C . ARG A 1 218 ? -1.763 -7.824 24.103 1.00 92.19 218 ARG A C 1
ATOM 1629 O O . ARG A 1 218 ? -0.804 -7.318 24.676 1.00 92.19 218 ARG A O 1
ATOM 1636 N N . TYR A 1 219 ? -2.899 -8.153 24.706 1.00 88.88 219 TYR A N 1
ATOM 1637 C CA . TYR A 1 219 ? -3.112 -8.146 26.151 1.00 88.88 219 TYR A CA 1
ATOM 1638 C C . TYR A 1 219 ? -3.830 -9.445 26.532 1.00 88.88 219 TYR A C 1
ATOM 1640 O O . TYR A 1 219 ? -5.015 -9.618 26.247 1.00 88.88 219 TYR A O 1
ATOM 1648 N N . GLY A 1 220 ? -3.086 -10.393 27.111 1.00 87.62 220 GLY A N 1
ATOM 1649 C CA . GLY A 1 220 ? -3.561 -11.764 27.314 1.00 87.62 220 GLY A CA 1
ATOM 1650 C C . GLY A 1 220 ? -3.944 -12.440 25.990 1.00 87.62 220 GLY A C 1
ATOM 1651 O O . GLY A 1 220 ? -3.123 -12.55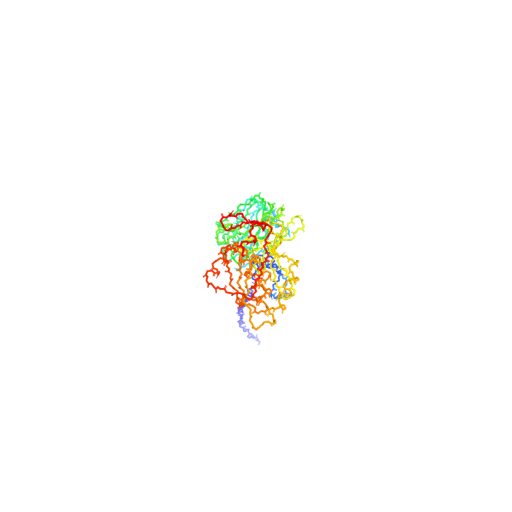1 25.069 1.00 87.62 220 GLY A O 1
ATOM 1652 N N . GLU A 1 221 ? -5.204 -12.864 25.906 1.00 89.12 221 GLU A N 1
ATOM 1653 C CA . GLU A 1 221 ? -5.825 -13.466 24.715 1.00 89.12 221 GLU A CA 1
ATOM 1654 C C . GLU A 1 221 ? -6.319 -12.415 23.706 1.00 89.12 221 GLU A C 1
ATOM 1656 O O . GLU A 1 221 ? -6.578 -12.725 22.544 1.00 89.12 221 GLU A O 1
ATOM 1661 N N . PHE A 1 222 ? -6.452 -11.153 24.122 1.00 94.25 222 PHE A N 1
ATOM 1662 C CA . PHE A 1 222 ? -7.022 -10.108 23.279 1.00 94.25 222 PHE A CA 1
ATOM 1663 C C . PHE A 1 222 ? -5.963 -9.482 22.390 1.00 94.25 222 PHE A C 1
ATOM 1665 O O . PHE A 1 222 ? -4.802 -9.305 22.769 1.00 94.25 222 PHE A O 1
ATOM 1672 N N . SER A 1 223 ? -6.396 -9.107 21.195 1.00 93.88 223 SER A N 1
ATOM 1673 C CA . SER A 1 223 ? -5.580 -8.397 20.231 1.00 93.88 223 SER A CA 1
ATOM 1674 C C . SER A 1 223 ? -6.247 -7.076 19.900 1.00 93.88 223 SER A C 1
ATOM 1676 O O . SER A 1 223 ? -7.397 -7.043 19.467 1.00 93.88 223 SER A O 1
ATOM 1678 N N . PHE A 1 224 ? -5.499 -5.992 20.046 1.00 93.69 224 PHE A N 1
ATOM 1679 C CA . PHE A 1 224 ? -5.967 -4.655 19.722 1.00 93.69 224 PHE A CA 1
ATOM 1680 C C . PHE A 1 224 ? -5.104 -4.061 18.639 1.00 93.69 224 PHE A C 1
ATOM 1682 O O . PHE A 1 224 ? -3.900 -4.301 18.560 1.00 93.69 224 PHE A O 1
ATOM 1689 N N . TYR A 1 225 ? -5.723 -3.225 17.833 1.00 89.12 225 TYR A N 1
ATOM 1690 C CA . TYR A 1 225 ? -4.976 -2.311 17.019 1.00 89.12 225 TYR A CA 1
ATOM 1691 C C . TYR A 1 225 ? -4.749 -0.986 17.741 1.00 89.12 225 TYR A C 1
ATOM 1693 O O . TYR A 1 225 ? -5.694 -0.427 18.300 1.00 89.12 225 TYR A O 1
ATOM 1701 N N . ILE A 1 226 ? -3.538 -0.450 17.628 1.00 88.56 226 ILE A N 1
ATOM 1702 C CA . ILE A 1 226 ? -3.137 0.871 18.116 1.00 88.56 226 ILE A CA 1
ATOM 1703 C C . ILE A 1 226 ? -2.574 1.717 16.970 1.00 88.56 226 ILE A C 1
ATOM 1705 O O . ILE A 1 226 ? -2.031 1.181 16.003 1.00 88.56 226 ILE A O 1
ATOM 1709 N N . LYS A 1 227 ? -2.718 3.036 17.062 1.00 81.62 227 LYS A N 1
ATOM 1710 C CA . LYS A 1 227 ? -2.049 4.018 16.193 1.00 81.62 227 LYS A CA 1
ATOM 1711 C C . LYS A 1 227 ? -2.048 5.389 16.858 1.00 81.62 227 LYS A C 1
ATOM 1713 O O . LYS A 1 227 ? -2.975 5.647 17.630 1.00 81.62 227 LYS A O 1
ATOM 1718 N N . PRO A 1 228 ? -1.101 6.291 16.563 1.00 80.06 228 PRO A N 1
ATOM 1719 C CA . PRO A 1 228 ? -1.128 7.625 17.124 1.00 80.06 228 PRO A CA 1
ATOM 1720 C C . PRO A 1 228 ? -2.369 8.329 16.571 1.00 80.06 228 PRO A C 1
ATOM 1722 O O . PRO A 1 228 ? -2.788 8.126 15.427 1.00 80.06 228 PRO A O 1
ATOM 1725 N N . THR A 1 229 ? -3.005 9.129 17.407 1.00 77.44 229 THR A N 1
ATOM 1726 C CA . THR A 1 229 ? -4.173 9.922 17.019 1.00 77.44 229 THR A CA 1
ATOM 1727 C C . THR A 1 229 ? -3.825 11.407 17.063 1.00 77.44 229 THR A C 1
ATOM 1729 O O . THR A 1 229 ? -2.804 11.792 17.633 1.00 77.44 229 THR A O 1
ATOM 1732 N N . GLY A 1 230 ? -4.712 12.263 16.544 1.00 67.69 230 GLY A N 1
ATOM 1733 C CA . GLY A 1 230 ? -4.547 13.721 16.631 1.00 67.69 230 GLY A CA 1
ATOM 1734 C C . GLY A 1 230 ? -4.442 14.267 18.064 1.00 67.69 230 GLY A C 1
ATOM 1735 O O . GLY A 1 230 ? -3.945 15.371 18.254 1.00 67.69 230 GLY A O 1
ATOM 1736 N N . PHE A 1 231 ? -4.840 13.482 19.071 1.00 72.12 231 PHE A N 1
ATOM 1737 C CA . PHE A 1 231 ? -4.760 13.826 20.494 1.00 72.12 231 PHE A CA 1
ATOM 1738 C C . PHE A 1 231 ? -3.619 13.096 21.224 1.00 72.12 231 PHE A C 1
ATOM 1740 O O . PHE A 1 231 ? -3.631 12.986 22.445 1.00 72.12 231 PHE A O 1
ATOM 1747 N N . LYS A 1 232 ? -2.619 12.591 20.485 1.00 72.44 232 LYS A N 1
ATOM 1748 C CA . LYS A 1 232 ? -1.368 11.987 20.990 1.00 72.44 232 LYS A CA 1
ATOM 1749 C C . LYS A 1 232 ? -1.497 10.677 21.787 1.00 72.44 232 LYS A C 1
ATOM 1751 O O . LYS A 1 232 ? -0.477 10.053 22.055 1.00 72.44 232 LYS A O 1
ATOM 1756 N N . HIS A 1 233 ? -2.701 10.195 22.098 1.00 83.38 233 HIS A N 1
ATOM 1757 C CA . HIS A 1 233 ? -2.909 8.821 22.580 1.00 83.38 233 HIS A CA 1
ATOM 1758 C C . HIS A 1 233 ? -2.921 7.817 21.413 1.00 83.38 233 HIS A C 1
ATOM 1760 O O . HIS A 1 233 ? -3.125 8.198 20.254 1.00 83.38 233 HIS A O 1
ATOM 1766 N N . THR A 1 234 ? -2.777 6.523 21.712 1.00 87.75 234 THR A N 1
ATOM 1767 C CA . THR A 1 234 ? -2.623 5.450 20.708 1.00 87.75 234 THR A CA 1
ATOM 1768 C C . THR A 1 234 ? -3.912 4.684 20.384 1.00 87.75 234 THR A C 1
ATOM 1770 O O . THR A 1 234 ? -3.893 3.678 19.670 1.00 87.75 234 THR A O 1
ATOM 1773 N N . GLY A 1 235 ? -5.049 5.146 20.907 1.00 88.75 235 GLY A N 1
ATOM 1774 C CA . GLY A 1 235 ? -6.328 4.464 20.748 1.00 88.75 235 GLY A CA 1
ATOM 1775 C C . GLY A 1 235 ? -6.571 3.364 21.775 1.00 88.75 235 GLY A C 1
ATOM 1776 O O . GLY A 1 235 ? -7.660 2.823 21.795 1.00 88.75 235 GLY A O 1
ATOM 1777 N N . LEU A 1 236 ? -5.629 3.040 22.654 1.00 91.06 236 LEU A N 1
ATOM 1778 C CA . LEU A 1 236 ? -5.848 2.144 23.787 1.00 91.06 236 LEU A CA 1
ATOM 1779 C C . LEU A 1 236 ? -5.215 2.781 25.025 1.00 91.06 236 LEU A C 1
ATOM 1781 O O . LEU A 1 236 ? -4.160 3.399 24.905 1.00 91.06 236 LEU A O 1
ATOM 1785 N N . PHE A 1 237 ? -5.849 2.613 26.182 1.00 91.06 237 PHE A N 1
ATOM 1786 C CA . PHE A 1 237 ? -5.397 3.144 27.470 1.00 91.06 237 PHE A CA 1
ATOM 1787 C C . PHE A 1 237 ? -5.002 1.964 28.371 1.00 91.06 237 PHE A C 1
ATOM 1789 O O . PHE A 1 237 ? -5.883 1.341 28.970 1.00 91.06 237 PHE A O 1
ATOM 1796 N N . PRO A 1 238 ? -3.719 1.549 28.402 1.00 86.69 238 PRO A N 1
ATOM 1797 C CA . PRO A 1 238 ? -3.270 0.377 29.161 1.00 86.69 238 PRO A CA 1
ATOM 1798 C C . PRO A 1 238 ? -3.610 0.429 30.656 1.00 86.69 238 PRO A C 1
ATOM 1800 O O . PRO A 1 238 ? -3.823 -0.613 31.278 1.00 86.69 238 PRO A O 1
ATOM 1803 N N . GLU A 1 239 ? -3.708 1.627 31.226 1.00 90.44 239 GLU A N 1
ATOM 1804 C CA . GLU A 1 239 ? -4.139 1.886 32.597 1.00 90.44 239 GLU A CA 1
ATOM 1805 C C . GLU A 1 239 ? -5.544 1.336 32.891 1.00 90.44 239 GLU A C 1
ATOM 1807 O O . GLU A 1 239 ? -5.802 0.888 34.005 1.00 90.44 239 GLU A O 1
ATOM 1812 N N . GLN A 1 240 ? -6.422 1.240 31.885 1.00 92.69 240 GLN A N 1
ATOM 1813 C CA . GLN A 1 240 ? -7.770 0.677 32.028 1.00 92.69 240 GLN A CA 1
ATOM 1814 C C . GLN A 1 240 ? -7.777 -0.854 32.178 1.00 92.69 240 GLN A C 1
ATOM 1816 O O . GLN A 1 240 ? -8.805 -1.450 32.505 1.00 92.69 240 GLN A O 1
ATOM 1821 N N . SER A 1 241 ? -6.639 -1.526 31.982 1.00 92.56 241 SER A N 1
ATOM 1822 C CA . SER A 1 241 ? -6.552 -2.990 32.056 1.00 92.56 241 SER A CA 1
ATOM 1823 C C . SER A 1 241 ? -6.952 -3.567 33.419 1.00 92.56 241 SER A C 1
ATOM 1825 O O . SER A 1 241 ? -7.540 -4.652 33.483 1.00 92.56 241 SER A O 1
ATOM 1827 N N . VAL A 1 242 ? -6.710 -2.833 34.511 1.00 94.81 242 VAL A N 1
ATOM 1828 C CA . VAL A 1 242 ? -7.154 -3.227 35.859 1.00 94.81 242 VAL A CA 1
ATOM 1829 C C . VAL A 1 242 ? -8.681 -3.254 35.959 1.00 94.81 242 VAL A C 1
ATOM 1831 O O . VAL A 1 242 ? -9.244 -4.202 36.514 1.00 94.81 242 VAL A O 1
ATOM 1834 N N . ASN A 1 243 ? -9.355 -2.289 35.325 1.00 94.94 243 ASN A N 1
ATOM 1835 C CA . ASN A 1 243 ? -10.813 -2.205 35.276 1.00 94.94 243 ASN A CA 1
ATOM 1836 C C . ASN A 1 243 ? -11.389 -3.330 34.418 1.00 94.94 243 ASN A C 1
ATOM 1838 O O . ASN A 1 243 ? -12.338 -3.987 34.839 1.00 94.94 243 ASN A O 1
ATOM 1842 N N . TRP A 1 244 ? -10.765 -3.634 33.273 1.00 94.69 244 TRP A N 1
ATOM 1843 C CA . TRP A 1 244 ? -11.165 -4.744 32.399 1.00 94.69 244 TRP A CA 1
ATOM 1844 C C . TRP A 1 244 ? -11.106 -6.094 33.113 1.00 94.69 244 TRP A C 1
ATOM 1846 O O . TRP A 1 244 ? -12.029 -6.905 32.995 1.00 94.69 244 TRP A O 1
ATOM 1856 N N . LYS A 1 245 ? -10.045 -6.337 33.890 1.00 94.62 245 LYS A N 1
ATOM 1857 C CA . LYS A 1 245 ? -9.910 -7.560 34.689 1.00 94.62 245 LYS A CA 1
ATOM 1858 C C . LYS A 1 245 ? -10.996 -7.647 35.764 1.00 94.62 245 LYS A C 1
ATOM 1860 O O . LYS A 1 245 ? -11.610 -8.703 35.921 1.00 94.62 245 LYS A O 1
ATOM 1865 N N . TRP A 1 246 ? -11.260 -6.545 36.464 1.00 95.38 246 TRP A N 1
ATOM 1866 C CA . TRP A 1 246 ? -12.281 -6.476 37.509 1.00 95.38 246 TRP A CA 1
ATOM 1867 C C . TRP A 1 246 ? -13.695 -6.732 36.966 1.00 95.38 246 TRP A C 1
ATOM 1869 O O . TRP A 1 246 ? -14.383 -7.635 37.448 1.00 95.38 246 TRP A O 1
ATOM 1879 N N . MET A 1 247 ? -14.107 -6.019 35.912 1.00 94.56 247 MET A N 1
ATOM 1880 C CA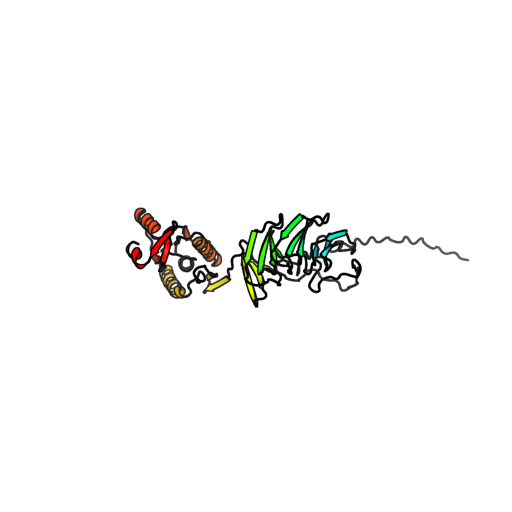 . MET A 1 247 ? -15.439 -6.178 35.311 1.00 94.56 247 MET A CA 1
ATOM 1881 C C . MET A 1 247 ? -15.642 -7.571 34.702 1.00 94.56 247 MET A C 1
ATOM 1883 O O . MET A 1 247 ? -16.714 -8.149 34.842 1.00 94.56 247 MET A O 1
ATOM 1887 N N . THR A 1 248 ? -14.602 -8.158 34.095 1.00 94.56 248 THR A N 1
ATOM 1888 C CA . THR A 1 248 ? -14.652 -9.532 33.564 1.00 94.56 248 THR A CA 1
ATOM 1889 C C . THR A 1 248 ? -14.967 -10.531 34.677 1.00 94.56 248 THR A C 1
ATOM 1891 O O . THR A 1 248 ? -15.775 -11.436 34.476 1.00 94.56 248 THR A O 1
ATOM 1894 N N . GLY A 1 249 ? -14.363 -10.361 35.860 1.00 94.56 249 GLY A N 1
ATOM 1895 C CA . GLY A 1 249 ? -14.648 -11.197 37.027 1.00 94.56 249 GLY A CA 1
ATOM 1896 C C . GLY A 1 249 ? -16.093 -11.070 37.512 1.00 94.56 249 GLY A C 1
ATOM 1897 O O . GLY A 1 249 ? -16.718 -12.078 37.826 1.00 94.56 249 GLY A O 1
ATOM 1898 N N . LYS A 1 250 ? -16.647 -9.850 37.517 1.00 94.88 250 LYS A N 1
ATOM 1899 C CA . LYS A 1 250 ? -18.050 -9.602 37.886 1.00 94.88 250 LYS A CA 1
ATOM 1900 C C . LYS A 1 250 ? -19.033 -10.218 36.890 1.00 94.88 250 LYS A C 1
ATOM 1902 O O . LYS A 1 250 ? -19.966 -10.887 37.312 1.00 94.88 250 LYS A O 1
ATOM 1907 N N . ILE A 1 251 ? -18.790 -10.048 35.589 1.00 96.25 251 ILE A N 1
ATOM 1908 C CA . ILE A 1 251 ? -19.664 -10.568 34.527 1.00 96.25 251 ILE A CA 1
ATOM 1909 C C . ILE A 1 251 ? -19.669 -12.100 34.514 1.00 96.25 251 ILE A C 1
ATOM 1911 O O . ILE A 1 251 ? -20.735 -12.694 34.428 1.00 96.25 251 ILE A O 1
ATOM 1915 N N . LYS A 1 252 ? -18.506 -12.750 34.661 1.00 93.75 252 LYS A N 1
ATOM 1916 C CA . LYS A 1 252 ? -18.42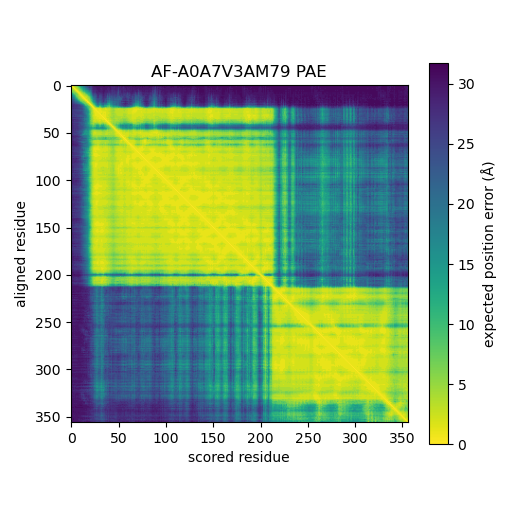4 -14.223 34.712 1.00 93.75 252 LYS A CA 1
ATOM 1917 C C . LYS A 1 252 ? -19.167 -14.843 35.899 1.00 93.75 252 LYS A C 1
ATOM 1919 O O . LYS A 1 252 ? -19.487 -16.023 35.850 1.00 93.75 252 LYS A O 1
ATOM 1924 N N . GLY A 1 253 ? -19.380 -14.077 36.970 1.00 86.88 253 GLY A N 1
ATOM 1925 C CA . GLY A 1 253 ? -20.143 -14.516 38.137 1.00 86.88 253 GLY A CA 1
ATOM 1926 C C . GLY A 1 253 ? -21.659 -14.351 37.994 1.00 86.88 253 GLY A C 1
ATOM 1927 O O . GLY A 1 253 ? -22.381 -14.794 38.881 1.00 86.88 253 GLY A O 1
ATOM 1928 N N . ALA A 1 254 ? -22.139 -13.710 36.925 1.00 89.56 254 ALA A N 1
ATOM 1929 C CA . ALA A 1 254 ? -23.561 -13.525 36.654 1.00 89.56 254 ALA A CA 1
ATOM 1930 C C . ALA A 1 254 ? -24.082 -14.600 35.685 1.00 89.56 254 ALA A C 1
ATOM 1932 O O . ALA A 1 254 ? -23.353 -15.059 34.808 1.00 89.56 254 ALA A O 1
ATOM 1933 N N . GLU A 1 255 ? -25.357 -14.978 35.815 1.00 85.94 255 GLU A N 1
ATOM 1934 C CA . GLU A 1 255 ? -26.017 -15.922 34.896 1.00 85.94 255 GLU A CA 1
ATOM 1935 C C . GLU A 1 255 ? -26.165 -15.329 33.483 1.00 85.94 255 GLU A C 1
ATOM 1937 O O . GLU A 1 255 ? -25.958 -16.005 32.478 1.00 85.94 255 GLU A O 1
ATOM 1942 N N . SER A 1 256 ? -26.469 -14.032 33.409 1.00 91.81 256 SER A N 1
ATOM 1943 C CA . SER A 1 256 ? -26.435 -13.224 32.192 1.00 91.81 256 SER A CA 1
ATOM 1944 C C . SER A 1 256 ? -26.128 -11.770 32.556 1.00 91.81 256 SER A C 1
ATOM 1946 O O . SER A 1 256 ? -26.324 -11.359 33.700 1.00 91.81 256 SER A O 1
ATOM 1948 N N . ALA A 1 257 ? -25.606 -10.993 31.605 1.00 95.81 257 ALA A N 1
ATOM 1949 C CA . ALA A 1 257 ? -25.324 -9.579 31.824 1.00 95.81 257 ALA A CA 1
ATOM 1950 C C . ALA A 1 257 ? -25.507 -8.774 30.536 1.00 95.81 257 ALA A C 1
ATOM 1952 O O . ALA A 1 257 ? -24.872 -9.062 29.518 1.00 95.81 257 ALA A O 1
ATOM 1953 N N . ARG A 1 258 ? -26.325 -7.725 30.600 1.00 97.81 258 ARG A N 1
ATOM 1954 C CA . ARG A 1 258 ? -26.440 -6.680 29.582 1.00 97.81 258 ARG A CA 1
ATOM 1955 C C . ARG A 1 258 ? -25.674 -5.453 30.042 1.00 97.81 258 ARG A C 1
ATOM 1957 O O . ARG A 1 258 ? -26.032 -4.814 31.028 1.00 97.81 258 ARG A O 1
ATOM 1964 N N . VAL A 1 259 ? -24.620 -5.110 29.316 1.00 98.06 259 VAL A N 1
ATOM 1965 C CA . VAL A 1 259 ? -23.700 -4.031 29.674 1.00 98.06 259 VAL A CA 1
ATOM 1966 C C . VAL A 1 259 ? -23.866 -2.866 28.711 1.00 98.06 259 VAL A C 1
ATOM 1968 O O . VAL A 1 259 ? -23.700 -3.018 27.500 1.00 98.06 259 VAL A O 1
ATOM 1971 N N . LEU A 1 260 ? -24.147 -1.683 29.247 1.00 97.94 260 LEU A N 1
ATOM 1972 C 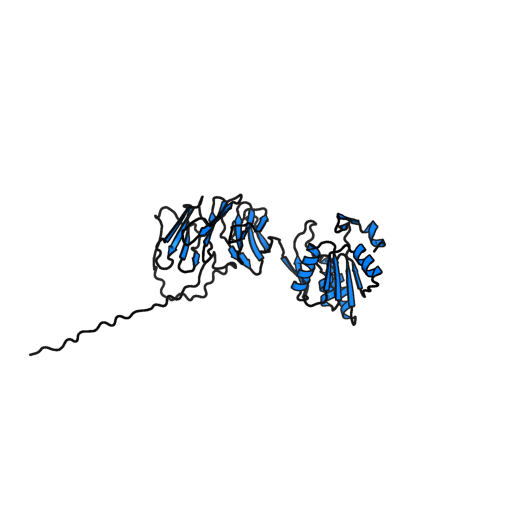CA . LEU A 1 260 ? -24.071 -0.432 28.506 1.00 97.94 260 LEU A CA 1
ATOM 1973 C C . LEU A 1 260 ? -22.669 0.149 28.661 1.00 97.94 260 LEU A C 1
ATOM 1975 O O . LEU A 1 260 ? -22.245 0.459 29.767 1.00 97.94 260 LEU A O 1
ATOM 1979 N N . ASN A 1 261 ? -21.955 0.309 27.555 1.00 97.56 261 ASN A N 1
ATOM 1980 C CA . ASN A 1 261 ? -20.669 0.985 27.527 1.00 97.56 261 ASN A CA 1
ATOM 1981 C C . ASN A 1 261 ? -20.857 2.365 26.886 1.00 97.56 261 ASN A C 1
ATOM 1983 O O . ASN A 1 261 ? -21.332 2.475 25.752 1.00 97.56 261 ASN A O 1
ATOM 1987 N N . LEU A 1 262 ? -20.540 3.417 27.632 1.00 95.38 262 LEU A N 1
ATOM 1988 C CA . LEU A 1 262 ? -20.644 4.814 27.219 1.00 95.38 262 LEU A CA 1
ATOM 1989 C C . LEU A 1 262 ? -19.245 5.401 27.085 1.00 95.38 262 LEU A C 1
ATOM 1991 O O . LEU A 1 262 ? -18.350 5.036 27.843 1.00 95.38 262 LEU A O 1
ATOM 1995 N N . PHE A 1 263 ? -19.069 6.323 26.132 1.00 91.75 263 PHE A N 1
ATOM 1996 C CA . PHE A 1 263 ? -17.742 6.846 25.778 1.00 91.75 263 PHE A CA 1
ATOM 1997 C C . PHE A 1 263 ? -16.782 5.689 25.445 1.00 91.75 263 PHE A C 1
ATOM 1999 O O . PHE A 1 263 ? -15.638 5.628 25.880 1.00 91.75 263 PHE A O 1
ATOM 2006 N N . SER A 1 264 ? -17.308 4.708 24.703 1.00 92.56 264 SER A N 1
ATOM 2007 C CA . SER A 1 264 ? -16.745 3.355 24.618 1.00 92.56 264 SER A CA 1
ATOM 2008 C C . SER A 1 264 ? -15.417 3.263 23.871 1.00 92.56 264 SER A C 1
ATOM 2010 O O . SER A 1 264 ? -14.748 2.217 23.908 1.00 92.56 264 SER A O 1
ATOM 2012 N N . TYR A 1 265 ? -15.061 4.330 23.158 1.00 93.00 265 TYR A N 1
ATOM 2013 C CA . TYR A 1 265 ? -13.785 4.491 22.502 1.00 93.00 265 TYR A CA 1
ATOM 2014 C C . TYR A 1 265 ? -13.474 3.343 21.523 1.00 93.00 265 TYR A C 1
ATOM 2016 O O . TYR A 1 265 ? -14.368 2.791 20.884 1.00 93.00 265 TYR A O 1
ATOM 2024 N N . THR A 1 266 ? -12.214 2.932 21.373 1.00 95.12 266 THR A N 1
ATOM 2025 C CA . THR A 1 266 ? -11.832 1.818 20.479 1.00 95.12 266 THR A CA 1
ATOM 2026 C C . THR A 1 266 ? -12.196 0.430 21.033 1.00 95.12 266 THR A C 1
ATOM 2028 O O . THR A 1 266 ? -11.736 -0.591 20.516 1.00 95.12 266 THR A O 1
ATOM 2031 N N . GLY A 1 267 ? -13.025 0.360 22.078 1.00 96.44 267 GLY A N 1
ATOM 2032 C CA . GLY A 1 267 ? -13.683 -0.873 22.492 1.00 96.44 267 GLY A CA 1
ATOM 2033 C C . GLY A 1 267 ? -12.895 -1.785 23.429 1.00 96.44 267 GLY A C 1
ATOM 2034 O O . GLY A 1 267 ? -13.296 -2.934 23.568 1.00 96.44 267 GLY A O 1
ATOM 2035 N N . GLY A 1 268 ? -11.845 -1.319 24.116 1.00 96.31 268 GLY A N 1
ATOM 2036 C CA . GLY A 1 268 ? -11.110 -2.133 25.106 1.00 96.31 268 GLY A CA 1
ATOM 2037 C C . GLY A 1 268 ? -12.028 -2.794 26.148 1.00 96.31 268 GLY A C 1
ATOM 2038 O O . GLY A 1 268 ? -12.070 -4.019 26.265 1.00 96.31 268 GLY A O 1
ATOM 2039 N N . ALA A 1 269 ? -12.869 -1.995 26.813 1.00 96.75 269 ALA A N 1
ATOM 2040 C CA . ALA A 1 269 ? -13.869 -2.498 27.760 1.00 96.75 269 ALA A CA 1
ATOM 2041 C C . ALA A 1 269 ? -14.970 -3.341 27.085 1.00 96.75 269 ALA A C 1
ATOM 2043 O O . ALA A 1 269 ? -15.477 -4.293 27.672 1.00 96.75 269 ALA A O 1
ATOM 2044 N N . THR A 1 270 ? -15.305 -3.047 25.824 1.00 97.94 270 THR A N 1
ATOM 2045 C CA . THR A 1 270 ? -16.292 -3.830 25.055 1.00 97.94 270 THR A CA 1
ATOM 2046 C C . THR A 1 270 ? -15.790 -5.245 24.803 1.00 97.94 270 THR A C 1
ATOM 2048 O O . THR A 1 270 ? -16.521 -6.202 25.032 1.00 97.94 270 THR A O 1
ATOM 2051 N N . VAL A 1 271 ? -14.529 -5.382 24.385 1.00 97.81 271 VAL A N 1
ATOM 2052 C CA . VAL A 1 271 ? -13.860 -6.673 24.188 1.00 97.81 271 VAL A CA 1
ATOM 2053 C C . VAL A 1 271 ? -13.805 -7.447 25.503 1.00 97.81 271 VAL A C 1
ATOM 2055 O O . VAL A 1 271 ? -14.187 -8.616 25.531 1.00 97.81 271 VAL A O 1
ATOM 2058 N N . ALA A 1 272 ? -13.417 -6.790 26.600 1.00 96.81 272 ALA A N 1
ATOM 2059 C CA . ALA A 1 272 ? -13.385 -7.409 27.923 1.00 96.81 272 ALA A CA 1
ATOM 2060 C C . ALA A 1 272 ? -14.771 -7.935 28.352 1.00 96.81 272 ALA A C 1
ATOM 2062 O O . ALA A 1 272 ? -14.910 -9.125 28.640 1.00 96.81 272 ALA A O 1
ATOM 2063 N N . ALA A 1 273 ? -15.814 -7.098 28.310 1.00 97.56 273 ALA A N 1
ATOM 2064 C CA . ALA A 1 273 ? -17.179 -7.496 28.669 1.00 97.56 273 ALA A CA 1
ATOM 2065 C C . ALA A 1 273 ? -17.713 -8.623 27.774 1.00 97.56 273 ALA A C 1
ATOM 2067 O O . ALA A 1 273 ? -18.219 -9.631 28.271 1.00 97.56 273 ALA A O 1
ATOM 2068 N N . ALA A 1 274 ? -17.552 -8.486 26.455 1.00 97.62 274 ALA A N 1
ATOM 2069 C CA . ALA A 1 274 ? -18.017 -9.474 25.491 1.00 97.62 274 ALA A CA 1
ATOM 2070 C C . ALA A 1 274 ? -17.313 -10.822 25.686 1.00 97.62 274 ALA A C 1
ATOM 2072 O O . ALA A 1 274 ? -17.970 -11.859 25.620 1.00 97.62 274 ALA A O 1
ATOM 2073 N N . SER A 1 275 ? -16.005 -10.830 25.982 1.00 96.88 275 SER A N 1
ATOM 2074 C CA . SER A 1 275 ? -15.251 -12.056 26.292 1.00 96.88 275 SER A CA 1
ATOM 2075 C C . SER A 1 275 ? -15.766 -12.764 27.548 1.00 96.88 275 SER A C 1
ATOM 2077 O O . SER A 1 275 ? -15.781 -13.995 27.604 1.00 96.88 275 SER A O 1
ATOM 2079 N N . ALA A 1 276 ? -16.243 -11.991 28.527 1.00 96.50 276 ALA A N 1
ATOM 2080 C CA . ALA A 1 276 ? -16.772 -12.487 29.789 1.00 96.50 276 ALA A CA 1
ATOM 2081 C C . ALA A 1 276 ? -18.172 -13.108 29.656 1.00 96.50 276 ALA A C 1
ATOM 2083 O O . ALA A 1 276 ? -18.594 -13.800 30.573 1.00 96.50 276 ALA A O 1
ATOM 2084 N N . GLY A 1 277 ? -18.859 -12.900 28.525 1.00 96.06 277 GLY A N 1
ATOM 2085 C CA . GLY A 1 277 ? -20.201 -13.441 28.275 1.00 96.06 277 GLY A CA 1
ATOM 2086 C C . GLY A 1 277 ? -21.313 -12.398 28.191 1.00 96.06 277 GLY A C 1
ATOM 2087 O O . GLY A 1 277 ? -22.450 -12.779 27.938 1.00 96.06 277 GLY A O 1
ATOM 2088 N N . ALA A 1 278 ? -21.015 -11.106 28.362 1.00 97.81 278 ALA A N 1
ATOM 2089 C CA . ALA A 1 278 ? -22.045 -10.072 28.327 1.00 97.81 278 ALA A CA 1
ATOM 2090 C C . ALA A 1 278 ? -22.576 -9.792 26.910 1.00 97.81 278 ALA A C 1
ATOM 2092 O O . ALA A 1 278 ? -21.820 -9.801 25.932 1.00 97.81 278 ALA A O 1
ATOM 2093 N N . GLU A 1 279 ? -23.858 -9.436 26.828 1.00 98.19 279 GLU A N 1
ATOM 2094 C CA . GLU A 1 279 ? -24.415 -8.659 25.720 1.00 98.19 279 GLU A CA 1
ATOM 2095 C C . GLU A 1 279 ? -24.024 -7.193 25.921 1.00 98.19 279 GLU A C 1
ATOM 2097 O O . GLU A 1 279 ? -24.310 -6.610 26.966 1.00 98.19 279 GLU A O 1
ATOM 2102 N N . VAL A 1 280 ? -23.349 -6.583 24.944 1.00 98.50 280 VAL A N 1
ATOM 2103 C CA . VAL A 1 280 ? -22.779 -5.237 25.113 1.00 98.50 280 VAL A CA 1
ATOM 2104 C C . VAL A 1 280 ? -23.431 -4.244 24.161 1.00 98.50 280 VAL A C 1
ATOM 2106 O O . VAL A 1 280 ? -23.401 -4.423 22.945 1.00 98.50 280 VAL A O 1
ATOM 2109 N N . CYS A 1 281 ? -23.959 -3.143 24.690 1.00 98.38 281 CYS A N 1
ATOM 2110 C CA . CYS A 1 281 ? -24.325 -1.971 23.905 1.00 98.38 281 CYS A CA 1
ATOM 2111 C C . CYS A 1 281 ? -23.168 -0.966 23.945 1.00 98.38 281 CYS A C 1
ATOM 2113 O O . CYS A 1 281 ? -22.954 -0.299 24.952 1.00 98.38 281 CYS A O 1
ATOM 2115 N N . HIS A 1 282 ? -22.413 -0.881 22.853 1.00 98.38 282 HIS A N 1
ATOM 2116 C CA . HIS A 1 282 ? -21.276 0.019 22.677 1.00 98.38 282 HIS A CA 1
ATOM 2117 C C . HIS A 1 282 ? -21.749 1.347 22.086 1.00 98.38 282 HIS A C 1
ATOM 2119 O O . HIS A 1 282 ? -22.297 1.358 20.981 1.00 98.38 282 HIS A O 1
ATOM 2125 N N . VAL A 1 283 ? -21.509 2.456 22.783 1.00 96.94 283 VAL A N 1
ATOM 2126 C CA . VAL A 1 283 ? -21.924 3.798 22.353 1.00 96.94 283 VAL A CA 1
ATOM 2127 C C . VAL A 1 283 ? -20.731 4.751 22.337 1.00 96.94 283 VAL A C 1
ATOM 2129 O O . VAL A 1 283 ? -20.035 4.906 23.345 1.00 96.94 283 VAL A O 1
ATOM 2132 N N . ASP A 1 284 ? -20.522 5.404 21.194 1.00 94.38 284 ASP A N 1
ATOM 2133 C CA . ASP A 1 284 ? -19.557 6.493 21.020 1.00 94.38 284 ASP A CA 1
ATOM 2134 C C . ASP A 1 284 ? -20.043 7.466 19.928 1.00 94.38 284 ASP A C 1
ATOM 2136 O O . ASP A 1 284 ? -20.714 7.065 18.973 1.00 94.38 284 ASP A O 1
ATOM 2140 N N . ALA A 1 285 ? -19.705 8.751 20.047 1.00 91.44 285 ALA A N 1
ATOM 2141 C CA . ALA A 1 285 ? -20.133 9.782 19.101 1.00 91.44 285 ALA A CA 1
ATOM 2142 C C . ALA A 1 285 ? -19.382 9.709 17.757 1.00 91.44 285 ALA A C 1
ATOM 2144 O O . ALA A 1 285 ? -19.892 10.155 16.725 1.00 91.44 285 ALA A O 1
ATOM 2145 N N . ALA A 1 286 ? -18.168 9.149 17.738 1.00 88.31 286 ALA A N 1
ATOM 2146 C CA . ALA A 1 286 ? -17.299 9.158 16.572 1.00 88.31 286 ALA A CA 1
ATOM 2147 C C . ALA A 1 286 ? -17.408 7.858 15.757 1.00 88.31 286 ALA A C 1
ATOM 2149 O O . ALA A 1 286 ? -16.878 6.808 16.121 1.00 88.31 286 ALA A O 1
ATOM 2150 N N . LYS A 1 287 ? -17.991 7.943 14.552 1.00 87.88 287 LYS A N 1
ATOM 2151 C CA . LYS A 1 287 ? -18.150 6.800 13.622 1.00 87.88 287 LYS A CA 1
ATOM 2152 C C . LYS A 1 287 ? -16.850 6.023 13.367 1.00 87.88 287 LYS A C 1
ATOM 2154 O O . LYS A 1 287 ? -16.866 4.797 13.278 1.00 87.88 287 LYS A O 1
ATOM 2159 N N . GLY A 1 288 ? -15.726 6.730 13.227 1.00 85.62 288 GLY A N 1
ATOM 2160 C CA . GLY A 1 288 ? -14.414 6.110 13.013 1.00 85.62 288 GLY A CA 1
ATOM 2161 C C . GLY A 1 288 ? -13.918 5.311 14.222 1.00 85.62 288 GLY A C 1
ATOM 2162 O O . GLY A 1 288 ? -13.299 4.264 14.044 1.00 85.62 288 GLY A O 1
ATOM 2163 N N . ILE A 1 289 ? -14.240 5.769 15.432 1.00 91.19 289 ILE A N 1
ATOM 2164 C CA . ILE A 1 289 ? -13.895 5.114 16.697 1.00 91.19 289 ILE A CA 1
ATOM 2165 C C . ILE A 1 289 ? -14.768 3.873 16.911 1.00 91.19 289 ILE A C 1
ATOM 2167 O O . ILE A 1 289 ? -14.232 2.794 17.154 1.00 91.19 289 ILE A O 1
ATOM 2171 N N . VAL A 1 290 ? -16.077 3.969 16.658 1.00 95.50 290 VAL A N 1
ATOM 2172 C CA . VAL A 1 290 ? -16.992 2.811 16.689 1.00 95.50 290 VAL A CA 1
ATOM 2173 C C . VAL A 1 290 ? -16.567 1.730 15.690 1.00 95.50 290 VAL A C 1
ATOM 2175 O O . VAL A 1 290 ? -16.547 0.540 16.009 1.00 95.50 290 VAL A O 1
ATOM 2178 N N . ARG A 1 291 ? -16.162 2.122 14.473 1.00 93.12 291 ARG A N 1
ATOM 2179 C CA . ARG A 1 291 ? -15.606 1.177 13.493 1.00 93.12 291 ARG A CA 1
ATOM 2180 C C . ARG A 1 291 ? -14.321 0.520 14.008 1.00 93.12 291 ARG A C 1
ATOM 2182 O O . ARG A 1 291 ? -14.165 -0.688 13.853 1.00 93.12 291 ARG A O 1
ATOM 2189 N N . TRP A 1 292 ? -13.418 1.286 14.626 1.00 92.88 292 TRP A N 1
ATOM 2190 C CA . TRP A 1 292 ? -12.200 0.747 15.242 1.00 92.88 292 TRP A CA 1
ATOM 2191 C C . TRP A 1 292 ? -12.546 -0.302 16.303 1.00 92.88 292 TRP A C 1
ATOM 2193 O O . TRP A 1 292 ? -11.962 -1.385 16.289 1.00 92.88 292 TRP A O 1
ATOM 2203 N N . ALA A 1 293 ? -13.527 -0.027 17.163 1.00 96.88 293 ALA A N 1
ATOM 2204 C CA . ALA A 1 293 ? -13.981 -0.960 18.187 1.00 96.88 293 ALA A CA 1
ATOM 2205 C C . ALA A 1 293 ? -14.504 -2.279 17.614 1.00 96.88 293 ALA A C 1
ATOM 2207 O O . ALA A 1 293 ? -14.135 -3.346 18.108 1.00 96.88 293 ALA A O 1
ATOM 2208 N N . LYS A 1 294 ? -15.287 -2.222 16.531 1.00 96.62 294 LYS A N 1
ATOM 2209 C CA . LYS A 1 294 ? -15.737 -3.425 15.821 1.00 96.62 294 LYS A CA 1
ATOM 2210 C C . LYS A 1 294 ? -14.560 -4.245 15.285 1.00 96.62 294 LYS A C 1
ATOM 2212 O O . LYS A 1 294 ? -14.505 -5.451 15.504 1.00 96.62 294 LYS A O 1
ATOM 2217 N N . GLU A 1 295 ? -13.581 -3.585 14.668 1.00 94.25 295 GLU A N 1
ATOM 2218 C CA . GLU A 1 295 ? -12.367 -4.244 14.168 1.00 94.25 295 GLU A CA 1
ATOM 2219 C C . GLU A 1 295 ? -11.533 -4.870 15.308 1.00 94.25 295 GLU A C 1
ATOM 2221 O O . GLU A 1 295 ? -10.953 -5.934 15.120 1.00 94.25 295 GLU A O 1
ATOM 2226 N N . ASN A 1 296 ? -11.480 -4.253 16.497 1.00 96.44 296 ASN A N 1
ATOM 2227 C CA . ASN A 1 296 ? -10.800 -4.820 17.672 1.00 96.44 296 ASN A CA 1
ATOM 2228 C C . ASN A 1 296 ? -11.538 -6.043 18.251 1.00 96.44 296 ASN A C 1
ATOM 2230 O O . ASN A 1 296 ? -10.891 -6.996 18.691 1.00 96.44 296 ASN A O 1
ATOM 2234 N N . LEU A 1 297 ? -12.877 -6.038 18.231 1.00 98.00 297 LEU A N 1
ATOM 2235 C CA . LEU A 1 297 ? -13.699 -7.182 18.639 1.00 98.00 297 LEU A CA 1
ATOM 2236 C C . LEU A 1 297 ? -13.474 -8.386 17.715 1.00 98.00 297 LEU A C 1
ATOM 2238 O O . LEU A 1 297 ? -13.230 -9.495 18.191 1.00 98.00 297 LEU A O 1
ATOM 2242 N N . GLU A 1 298 ? -13.494 -8.154 16.402 1.00 95.44 298 GLU A N 1
ATOM 2243 C CA . GLU A 1 298 ? -13.190 -9.171 15.391 1.00 95.44 298 GLU A CA 1
ATOM 2244 C C . GLU A 1 298 ? -11.750 -9.685 15.530 1.00 95.44 298 GLU A C 1
ATOM 2246 O O . GLU A 1 298 ? -11.532 -10.895 15.567 1.00 95.44 298 GLU A O 1
ATOM 2251 N N . LEU A 1 299 ? -10.771 -8.785 15.696 1.00 93.50 299 LEU A N 1
ATOM 2252 C CA . LEU A 1 299 ? -9.361 -9.154 15.864 1.00 93.50 299 LEU A CA 1
ATOM 2253 C C . LEU A 1 299 ? -9.113 -10.015 17.110 1.00 93.50 299 LEU A C 1
ATOM 2255 O O . LEU A 1 299 ? -8.195 -10.835 17.116 1.00 93.50 299 LEU A O 1
ATOM 2259 N N . SER A 1 300 ? -9.923 -9.830 18.153 1.00 96.44 300 SER A N 1
ATOM 2260 C CA . SER A 1 300 ? -9.879 -10.625 19.384 1.00 96.44 300 SER A CA 1
ATOM 2261 C C . SER A 1 300 ? -10.678 -11.933 19.296 1.00 96.44 300 SER A C 1
ATOM 2263 O O . SER A 1 300 ? -10.842 -12.604 20.309 1.00 96.44 300 SER A O 1
ATOM 2265 N N . GLY A 1 301 ? -11.193 -12.305 18.117 1.00 96.31 301 GLY A N 1
ATOM 2266 C CA . GLY A 1 301 ? -11.935 -13.554 17.914 1.00 96.31 301 GLY A CA 1
ATOM 2267 C C . GLY A 1 301 ? -13.357 -13.545 18.484 1.00 96.31 301 GLY A C 1
ATOM 2268 O O . GLY A 1 301 ? -13.955 -14.601 18.663 1.00 96.31 301 GLY A O 1
ATOM 2269 N N . LEU A 1 302 ? -13.916 -12.366 18.774 1.00 97.50 302 LEU A N 1
ATOM 2270 C CA . LEU A 1 302 ? -15.221 -12.204 19.428 1.00 97.50 302 LEU A CA 1
ATOM 2271 C C . LEU A 1 302 ? -16.302 -11.675 18.475 1.00 97.50 302 LEU A C 1
ATOM 2273 O O . LEU A 1 302 ? -17.344 -11.211 18.928 1.00 97.50 302 LEU A O 1
ATOM 2277 N N . GLY A 1 303 ? -16.082 -11.742 17.159 1.00 93.06 303 GLY A N 1
ATOM 2278 C CA . GLY A 1 303 ? -17.004 -11.195 16.154 1.00 93.06 303 GLY A CA 1
ATOM 2279 C C . GLY A 1 303 ? -18.414 -11.807 16.165 1.00 93.06 303 GLY A C 1
ATOM 2280 O O . GLY A 1 303 ? -19.349 -11.168 15.696 1.00 93.06 303 GLY A O 1
ATOM 2281 N N . SER A 1 304 ? -18.584 -13.011 16.724 1.00 94.94 304 SER A N 1
ATOM 2282 C CA . SER A 1 304 ? -19.889 -13.669 16.900 1.00 94.94 304 SER A CA 1
ATOM 2283 C C . SER A 1 304 ? -20.598 -13.318 18.215 1.00 94.94 304 SER A C 1
ATOM 2285 O O . SER A 1 304 ? -21.736 -13.738 18.419 1.00 94.94 304 SER A O 1
ATOM 2287 N N . ARG A 1 305 ? -19.951 -12.577 19.127 1.00 96.75 305 ARG A N 1
ATOM 2288 C CA . ARG A 1 305 ? -20.559 -12.172 20.403 1.00 96.75 305 ARG A CA 1
ATOM 2289 C C . ARG A 1 305 ? -21.624 -11.088 20.181 1.00 96.75 305 ARG A C 1
ATOM 2291 O O . ARG A 1 305 ? -21.473 -10.261 19.279 1.00 96.75 305 ARG A O 1
ATOM 2298 N N . PRO A 1 306 ? -22.679 -11.041 21.015 1.00 96.81 306 PRO A N 1
ATOM 2299 C CA . PRO A 1 306 ? -23.766 -10.077 20.866 1.00 96.81 306 PRO A CA 1
ATOM 2300 C C . PRO A 1 306 ? -23.330 -8.668 21.304 1.00 96.81 306 PRO A C 1
ATOM 2302 O O . PRO A 1 306 ? -23.498 -8.269 22.455 1.00 96.81 306 PRO A O 1
ATOM 2305 N N . VAL A 1 307 ? -22.751 -7.901 20.373 1.00 98.38 307 VAL A N 1
ATOM 2306 C CA . VAL A 1 307 ? -22.347 -6.503 20.591 1.00 98.38 307 VAL A CA 1
ATOM 2307 C C . VAL A 1 307 ? -23.091 -5.573 19.635 1.00 98.38 307 VAL A C 1
ATOM 2309 O O . VAL A 1 307 ? -22.932 -5.645 18.415 1.00 98.38 307 VAL A O 1
ATOM 2312 N N . ARG A 1 308 ? -23.879 -4.649 20.191 1.00 97.94 308 ARG A N 1
ATOM 2313 C CA . ARG A 1 308 ? -24.581 -3.605 19.439 1.00 97.94 308 ARG A CA 1
ATOM 2314 C C . ARG A 1 308 ? -23.738 -2.333 19.399 1.00 97.94 308 ARG A C 1
ATOM 2316 O O . ARG A 1 308 ? -23.596 -1.659 20.412 1.00 97.94 308 ARG A O 1
ATOM 2323 N N . PHE A 1 309 ? -23.220 -1.987 18.223 1.00 98.00 309 PHE A N 1
ATOM 2324 C CA . PHE A 1 309 ? -22.437 -0.768 17.997 1.00 98.00 309 PHE A CA 1
ATOM 2325 C C . PHE A 1 309 ? -23.333 0.405 17.592 1.00 98.00 309 PHE A C 1
ATOM 2327 O O . PHE A 1 309 ? -24.028 0.336 16.577 1.00 98.00 309 PHE A O 1
ATOM 2334 N N . ILE A 1 310 ? -23.292 1.488 18.362 1.00 97.38 310 ILE A N 1
ATOM 2335 C CA . ILE A 1 310 ? -24.112 2.684 18.179 1.00 97.38 310 ILE A CA 1
ATOM 2336 C C . ILE A 1 310 ? -23.203 3.901 17.994 1.00 97.38 310 ILE A C 1
ATOM 2338 O O . ILE A 1 310 ? -22.334 4.164 18.822 1.00 97.38 310 ILE A O 1
ATOM 2342 N N . VAL A 1 311 ? -23.433 4.647 16.909 1.00 95.81 311 VAL A N 1
ATOM 2343 C CA . VAL A 1 311 ? -22.813 5.959 16.674 1.00 95.81 311 VAL A CA 1
ATOM 2344 C C . VAL A 1 311 ? -23.803 7.030 17.109 1.00 95.81 311 VAL A C 1
ATOM 2346 O O . VAL A 1 311 ? -24.719 7.361 16.356 1.00 95.81 311 VAL A O 1
ATOM 2349 N N . ASP A 1 312 ? -23.666 7.528 18.332 1.00 93.50 312 ASP A N 1
ATOM 2350 C CA . ASP A 1 312 ? -24.575 8.529 18.887 1.00 93.50 312 ASP A CA 1
ATOM 2351 C C . ASP A 1 312 ? -23.933 9.274 20.056 1.00 93.50 312 ASP A C 1
ATOM 2353 O O . ASP A 1 312 ? -22.943 8.832 20.636 1.00 93.50 312 ASP A O 1
ATOM 2357 N N . ASP A 1 313 ? -24.532 10.401 20.413 1.00 90.88 313 ASP A N 1
ATOM 2358 C CA . ASP A 1 313 ? -24.184 11.104 21.637 1.00 90.88 313 ASP A CA 1
ATOM 2359 C C . ASP A 1 313 ? -24.642 10.293 22.861 1.00 90.88 313 ASP A C 1
ATOM 2361 O O . ASP A 1 313 ? -25.779 9.806 22.902 1.00 90.88 313 ASP A O 1
ATOM 2365 N N . ALA A 1 314 ? -23.764 10.145 23.856 1.00 90.56 314 ALA A N 1
ATOM 2366 C CA . ALA A 1 314 ? -24.009 9.293 25.018 1.00 90.56 314 ALA A CA 1
ATOM 2367 C C . ALA A 1 314 ? -25.237 9.753 25.822 1.00 90.56 314 ALA A C 1
ATOM 2369 O O . ALA A 1 314 ? -26.100 8.936 26.142 1.00 90.56 314 ALA A O 1
ATOM 2370 N N . ILE A 1 315 ? -25.372 11.059 26.072 1.00 87.69 315 ILE A N 1
ATOM 2371 C CA . ILE A 1 315 ? -26.466 11.625 26.874 1.00 87.69 315 ILE A CA 1
ATOM 2372 C C . ILE A 1 315 ? -27.794 11.467 26.132 1.00 87.69 315 ILE A C 1
ATOM 2374 O O . ILE A 1 315 ? -28.772 10.942 26.673 1.00 87.69 315 ILE A O 1
ATOM 2378 N N . LYS A 1 316 ? -27.843 11.855 24.850 1.00 90.75 316 LYS A N 1
ATOM 2379 C CA . LYS A 1 316 ? -29.048 11.695 24.016 1.00 90.75 316 LYS A CA 1
ATOM 2380 C C . LYS A 1 316 ? -29.451 10.230 23.892 1.00 90.75 316 LYS A C 1
ATOM 2382 O O . LYS A 1 316 ? -30.648 9.929 23.854 1.00 90.75 316 LYS A O 1
ATOM 2387 N N . PHE A 1 317 ? -28.480 9.322 23.820 1.00 94.31 317 PHE A N 1
ATOM 2388 C CA . PHE A 1 317 ? -28.727 7.888 23.811 1.00 94.31 317 PHE A CA 1
ATOM 2389 C C . PHE A 1 317 ? -29.344 7.396 25.118 1.00 94.31 317 PHE A C 1
ATOM 2391 O O . PHE A 1 317 ? -30.420 6.797 25.072 1.00 94.31 317 PHE A O 1
ATOM 2398 N N . VAL A 1 318 ? -28.752 7.724 26.265 1.00 93.25 318 VAL A N 1
ATOM 2399 C CA . VAL A 1 318 ? -29.286 7.343 27.582 1.00 93.25 318 VAL A CA 1
ATOM 2400 C C . VAL A 1 318 ? -30.699 7.898 27.787 1.00 93.25 318 VAL A C 1
ATOM 2402 O O . VAL A 1 318 ? -31.610 7.158 28.153 1.00 93.25 318 VAL A O 1
ATOM 2405 N N . GLN A 1 319 ? -30.945 9.160 27.427 1.00 92.25 319 GLN A N 1
ATOM 2406 C CA . GLN A 1 319 ? -32.276 9.780 27.464 1.00 92.25 319 GLN A CA 1
ATOM 2407 C C . GLN A 1 319 ? -33.316 9.008 26.628 1.00 92.25 319 GLN A C 1
ATOM 2409 O O . GLN A 1 319 ? -34.474 8.864 27.034 1.00 92.25 319 GLN A O 1
ATOM 2414 N N . ARG A 1 320 ? -32.930 8.489 25.453 1.00 94.31 320 ARG A N 1
ATOM 2415 C CA . ARG A 1 320 ? -33.813 7.646 24.626 1.00 94.31 320 ARG A CA 1
ATOM 2416 C C . ARG A 1 320 ? -34.054 6.283 25.261 1.00 94.31 320 ARG A C 1
ATOM 2418 O O . ARG A 1 320 ? -35.196 5.828 25.251 1.00 94.31 320 ARG A O 1
ATOM 2425 N N . GLU A 1 321 ? -33.027 5.649 25.814 1.00 94.81 321 GLU A N 1
ATOM 2426 C CA . GLU A 1 321 ? -33.166 4.356 26.491 1.00 94.81 321 GLU A CA 1
ATOM 2427 C C . GLU A 1 321 ? -34.048 4.468 27.745 1.00 94.81 321 GLU A C 1
ATOM 2429 O O . GLU A 1 321 ? -34.926 3.626 27.939 1.00 94.81 321 GLU A O 1
ATOM 2434 N N . LYS A 1 322 ? -33.941 5.571 28.503 1.00 93.00 322 LYS A N 1
ATOM 2435 C CA . LYS A 1 322 ? -34.831 5.894 29.631 1.00 93.00 322 LYS A CA 1
ATOM 2436 C C . LYS A 1 322 ? -36.290 6.009 29.193 1.00 93.00 322 LYS A C 1
ATOM 2438 O O . LYS A 1 322 ? -37.165 5.385 29.789 1.00 93.00 322 LYS A O 1
ATOM 2443 N N . ARG A 1 323 ? -36.571 6.737 28.103 1.00 94.88 323 ARG A N 1
ATOM 2444 C CA . ARG A 1 323 ? -37.932 6.817 27.527 1.00 94.88 323 ARG A CA 1
ATOM 2445 C C . ARG A 1 323 ? -38.456 5.457 27.061 1.00 94.88 323 ARG A C 1
ATOM 2447 O O . ARG A 1 323 ? -39.651 5.204 27.151 1.00 94.88 323 ARG A O 1
ATOM 2454 N N . ARG A 1 324 ? -37.568 4.585 26.580 1.00 95.44 324 ARG A N 1
ATOM 2455 C CA . ARG A 1 324 ? -37.885 3.215 26.145 1.00 95.44 324 ARG A CA 1
ATOM 2456 C C . ARG A 1 324 ? -37.950 2.202 27.290 1.00 95.44 324 ARG A C 1
ATOM 2458 O O . ARG A 1 324 ? -38.241 1.043 27.013 1.00 95.44 324 ARG A O 1
ATOM 2465 N N . ARG A 1 325 ? -37.680 2.616 28.538 1.00 94.44 325 ARG A N 1
ATOM 2466 C CA . ARG A 1 325 ? -37.599 1.743 29.723 1.00 94.44 325 ARG A CA 1
ATOM 2467 C C . ARG A 1 325 ? -36.668 0.544 29.497 1.00 94.44 325 ARG A C 1
ATOM 2469 O O . ARG A 1 325 ? -37.000 -0.589 29.829 1.00 94.44 325 ARG A O 1
ATOM 2476 N N . LYS A 1 326 ? -35.524 0.790 28.851 1.00 94.69 326 LYS A N 1
ATOM 2477 C CA . LYS A 1 326 ? -34.468 -0.214 28.682 1.00 94.69 326 LYS A CA 1
ATOM 2478 C C . LYS A 1 326 ? -33.564 -0.213 29.909 1.00 94.69 326 LYS A C 1
ATOM 2480 O O . LYS A 1 326 ? -33.102 0.843 30.328 1.00 94.69 326 LYS A O 1
ATOM 2485 N N . GLU A 1 327 ? -33.317 -1.401 30.445 1.00 93.62 327 GLU A N 1
ATOM 2486 C CA . GLU A 1 327 ? -32.477 -1.627 31.621 1.00 93.62 327 GLU A CA 1
ATOM 2487 C C . GLU A 1 327 ? -31.211 -2.392 31.239 1.00 93.62 327 GLU A C 1
ATOM 2489 O O . GLU A 1 327 ? -31.213 -3.199 30.303 1.00 93.62 327 GLU A O 1
ATOM 2494 N N . TYR A 1 328 ? -30.143 -2.120 31.982 1.00 95.62 328 TYR A N 1
ATOM 2495 C CA . TYR A 1 328 ? -28.820 -2.706 31.820 1.00 95.62 328 TYR A CA 1
ATOM 2496 C C . TYR A 1 328 ? -28.318 -3.143 33.196 1.00 95.62 328 TYR A C 1
ATOM 2498 O O . TYR A 1 328 ? -28.499 -2.421 34.173 1.00 95.62 328 TYR A O 1
ATOM 2506 N N . ASP A 1 329 ? -27.672 -4.303 33.257 1.00 95.94 329 ASP A N 1
ATOM 2507 C CA . ASP A 1 329 ? -27.155 -4.894 34.497 1.00 95.94 329 ASP A CA 1
ATOM 2508 C C . ASP A 1 329 ? -25.820 -4.255 34.916 1.00 95.94 329 ASP A C 1
ATOM 2510 O O . ASP A 1 329 ? -25.418 -4.310 36.077 1.00 95.94 329 ASP A O 1
ATOM 2514 N N . GLY A 1 330 ? -25.124 -3.624 33.965 1.00 94.62 330 GLY A N 1
ATOM 2515 C CA . GLY A 1 330 ? -23.909 -2.862 34.219 1.00 94.62 330 GLY A CA 1
ATOM 2516 C C . GLY A 1 330 ? -23.779 -1.668 33.284 1.00 94.62 330 GLY A C 1
ATOM 2517 O O . GLY A 1 330 ? -24.101 -1.754 32.099 1.00 94.62 330 GLY A O 1
ATOM 2518 N N . ILE A 1 331 ? -23.272 -0.559 33.818 1.00 95.00 331 ILE A N 1
ATOM 2519 C CA . ILE A 1 331 ? -22.931 0.638 33.047 1.00 95.00 331 ILE A CA 1
ATOM 2520 C C . ILE A 1 331 ? -21.432 0.881 33.200 1.00 95.00 331 ILE A C 1
ATOM 2522 O O . ILE A 1 331 ? -20.915 0.956 34.312 1.00 95.00 331 ILE A O 1
ATOM 2526 N N . ILE A 1 332 ? -20.740 0.989 32.071 1.00 94.19 332 ILE A N 1
ATOM 2527 C CA . ILE A 1 332 ? -19.335 1.378 31.977 1.00 94.19 332 ILE A CA 1
ATOM 2528 C C . ILE A 1 332 ? -19.302 2.788 31.410 1.00 94.19 332 ILE A C 1
ATOM 2530 O O . ILE A 1 332 ? -19.969 3.076 30.415 1.00 94.19 332 ILE A O 1
ATOM 2534 N N . MET A 1 333 ? -18.524 3.657 32.043 1.00 88.25 333 MET A N 1
ATOM 2535 C CA . MET A 1 333 ? -18.365 5.037 31.619 1.00 88.25 333 MET A CA 1
ATOM 2536 C C . MET A 1 333 ? -16.899 5.428 31.778 1.00 88.25 333 MET A C 1
ATOM 2538 O O . MET A 1 333 ? -16.368 5.363 32.884 1.00 88.25 333 MET A O 1
ATOM 2542 N N . ASP A 1 334 ? -16.268 5.823 30.676 1.00 82.19 334 ASP A N 1
ATOM 2543 C CA . ASP A 1 334 ? -14.908 6.381 30.655 1.00 82.19 334 ASP A CA 1
ATOM 2544 C C . ASP A 1 334 ? -14.938 7.732 29.922 1.00 82.19 334 ASP A C 1
ATOM 2546 O O . ASP A 1 334 ? -14.480 7.852 28.782 1.00 82.19 334 ASP A O 1
ATOM 2550 N N . PRO A 1 335 ? -15.627 8.734 30.495 1.00 82.38 335 PRO A N 1
ATOM 2551 C CA . PRO A 1 335 ? -15.848 9.992 29.809 1.00 82.38 335 PRO A CA 1
ATOM 2552 C C . PRO A 1 335 ? -14.527 10.787 29.753 1.00 82.38 335 PRO A C 1
ATOM 2554 O O . PRO A 1 335 ? -13.747 10.740 30.706 1.00 82.38 335 PRO A O 1
ATOM 2557 N N . PRO A 1 336 ? -14.240 11.526 28.661 1.00 78.00 336 PRO A N 1
ATOM 2558 C CA . PRO A 1 336 ? -13.014 12.327 28.579 1.00 78.00 336 PRO A CA 1
ATOM 2559 C C . PRO A 1 336 ? -13.028 13.480 29.608 1.00 78.00 336 PRO A C 1
ATOM 2561 O O . PRO A 1 336 ? -13.947 13.604 30.393 1.00 78.00 336 PRO A O 1
ATOM 2564 N N . SER A 1 337 ? -12.058 14.392 29.657 1.00 78.31 337 SER A N 1
ATOM 2565 C CA . SER A 1 337 ? -12.264 15.650 30.424 1.00 78.31 337 SER A CA 1
ATOM 2566 C C . SER A 1 337 ? -13.043 16.687 29.603 1.00 78.31 337 SER A C 1
ATOM 2568 O O . SER A 1 337 ? -13.800 17.499 30.131 1.00 78.31 337 SER A O 1
ATOM 2570 N N . TYR A 1 338 ? -12.870 16.621 28.281 1.00 77.94 338 TYR A N 1
ATOM 2571 C CA . TYR A 1 338 ? -13.466 17.497 27.282 1.00 77.94 338 TYR A CA 1
ATOM 2572 C C . TYR A 1 338 ? -13.729 16.718 25.989 1.00 77.94 338 TYR A C 1
ATOM 2574 O O . TYR A 1 338 ? -12.968 15.816 25.637 1.00 77.94 338 TYR A O 1
ATOM 2582 N N . GLY A 1 339 ? -14.764 17.091 25.239 1.00 73.50 339 GLY A N 1
ATOM 2583 C CA . GLY A 1 339 ? -15.138 16.412 24.007 1.00 73.50 339 GLY A CA 1
ATOM 2584 C C . GLY A 1 339 ? -15.998 17.267 23.090 1.00 73.50 339 GLY A C 1
ATOM 2585 O O . GLY A 1 339 ? -16.376 18.394 23.413 1.00 73.50 339 GLY A O 1
ATOM 2586 N N . ARG A 1 340 ? -16.299 16.718 21.913 1.00 72.38 340 ARG A N 1
ATOM 2587 C CA . ARG A 1 340 ? -17.289 17.286 20.999 1.00 72.38 340 ARG A CA 1
ATOM 2588 C C . ARG A 1 340 ? -18.297 16.224 20.599 1.00 72.38 340 ARG A C 1
ATOM 2590 O O . ARG A 1 340 ? -17.901 15.129 20.201 1.00 72.38 340 ARG A O 1
ATOM 2597 N N . GLY A 1 341 ? -19.576 16.562 20.679 1.00 69.31 341 GLY A N 1
ATOM 2598 C CA . GLY A 1 341 ? -20.647 15.713 20.187 1.00 69.31 341 GLY A CA 1
ATOM 2599 C C . GLY A 1 341 ? -20.742 15.711 18.655 1.00 69.31 341 GLY A C 1
ATOM 2600 O O . GLY A 1 341 ? -20.013 16.433 17.963 1.00 69.31 341 GLY A O 1
ATOM 2601 N N . PRO A 1 342 ? -21.658 14.906 18.093 1.00 61.41 342 PRO A N 1
ATOM 2602 C CA . PRO A 1 342 ? -21.761 14.678 16.652 1.00 61.41 342 PRO A CA 1
ATOM 2603 C C . PRO A 1 342 ? -22.051 15.930 15.809 1.00 61.41 342 PRO A C 1
ATOM 2605 O O . PRO A 1 342 ? -21.739 15.934 14.620 1.00 61.41 342 PRO A O 1
ATOM 2608 N N . LYS A 1 343 ? -22.658 16.980 16.385 1.00 71.94 343 LYS A N 1
ATOM 2609 C CA . LYS A 1 343 ? -22.946 18.260 15.711 1.00 71.94 343 LYS A CA 1
ATOM 2610 C C . LYS A 1 343 ? -21.988 19.379 16.139 1.00 71.94 343 LYS A C 1
ATOM 2612 O O . LYS A 1 343 ? -22.236 20.542 15.829 1.00 71.94 343 LYS A O 1
ATOM 2617 N N . GLY A 1 344 ? -20.891 19.039 16.817 1.00 70.38 344 GLY A N 1
ATOM 2618 C CA . GLY A 1 344 ? -19.900 19.997 17.303 1.00 70.38 344 GLY A CA 1
ATOM 2619 C C . GLY A 1 344 ? -20.240 20.633 18.651 1.00 70.38 344 GLY A C 1
ATOM 2620 O O . GLY A 1 344 ? -19.520 21.538 19.067 1.00 70.38 344 GLY A O 1
ATOM 2621 N N . GLU A 1 345 ? -21.290 20.169 19.336 1.00 79.38 345 GLU A N 1
ATOM 2622 C CA . GLU A 1 345 ? -21.588 20.572 20.711 1.00 79.38 345 GLU A CA 1
ATOM 2623 C C . GLU A 1 345 ? -20.394 20.282 21.627 1.00 79.38 345 GLU A C 1
ATOM 2625 O O . GLU A 1 345 ? -19.761 19.234 21.524 1.00 79.38 345 GLU A O 1
ATOM 2630 N N . MET A 1 346 ? -20.046 21.241 22.478 1.00 78.00 346 MET A N 1
ATOM 2631 C CA . MET A 1 346 ? -18.926 21.118 23.402 1.00 78.00 346 MET A CA 1
ATOM 2632 C C . MET A 1 346 ? -19.374 20.325 24.622 1.00 78.00 346 MET A C 1
ATOM 2634 O O . MET A 1 346 ? -20.355 20.713 25.237 1.00 78.00 346 MET A O 1
ATOM 2638 N N . TRP A 1 347 ? -18.634 19.275 24.969 1.00 76.38 347 TRP A N 1
ATOM 2639 C CA . TRP A 1 347 ? -18.856 18.487 26.176 1.00 76.38 347 TRP A CA 1
ATOM 2640 C C . TRP A 1 347 ? -17.731 18.739 27.181 1.00 76.38 347 TRP A C 1
ATOM 2642 O O . TRP A 1 347 ? -16.551 18.739 26.806 1.00 76.38 347 TRP A O 1
ATOM 2652 N N . LYS A 1 348 ? -18.088 18.933 28.451 1.00 80.12 348 LYS A N 1
ATOM 2653 C CA . LYS A 1 348 ? -17.158 19.058 29.580 1.00 80.12 348 LYS A CA 1
ATOM 2654 C C . LYS A 1 348 ? -17.655 18.221 30.746 1.00 80.12 348 LYS A C 1
ATOM 2656 O O . LYS A 1 348 ? -18.815 18.331 31.135 1.00 80.12 348 LYS A O 1
ATOM 2661 N N . ILE A 1 349 ? -16.762 17.425 31.330 1.00 81.62 349 ILE A N 1
ATOM 2662 C CA . ILE A 1 349 ? -17.133 16.514 32.418 1.00 81.62 349 ILE A CA 1
ATOM 2663 C C . ILE A 1 349 ? -17.711 17.255 33.633 1.00 81.62 349 ILE A C 1
ATOM 2665 O O . ILE A 1 349 ? -18.677 16.788 34.228 1.00 81.62 349 ILE A O 1
ATOM 2669 N N . GLU A 1 350 ? -17.156 18.426 33.953 1.00 80.12 350 GLU A N 1
ATOM 2670 C CA . GLU A 1 350 ? -17.528 19.251 35.110 1.00 80.12 350 GLU A CA 1
ATOM 2671 C C . GLU A 1 350 ? -18.972 19.767 35.032 1.00 80.12 350 GLU A C 1
ATOM 2673 O O . GLU A 1 350 ? -19.641 19.882 36.056 1.00 80.12 350 GLU A O 1
ATOM 2678 N N . ASP A 1 351 ? -19.461 20.019 33.816 1.00 81.19 351 ASP A N 1
ATOM 2679 C CA . ASP A 1 351 ? -20.770 20.629 33.577 1.00 81.19 351 ASP A CA 1
ATOM 2680 C C . ASP A 1 351 ? -21.859 19.578 33.304 1.00 81.19 351 ASP A C 1
ATOM 2682 O O . ASP A 1 351 ? -23.037 19.786 33.601 1.00 81.19 351 ASP A O 1
ATOM 2686 N N . GLU A 1 352 ? -21.480 18.445 32.702 1.00 77.06 352 GLU A N 1
ATOM 2687 C CA . GLU A 1 352 ? -22.444 17.525 32.092 1.00 77.06 352 GLU A CA 1
ATOM 2688 C C . GLU A 1 352 ? -22.604 16.183 32.802 1.00 77.06 352 GLU A C 1
ATOM 2690 O O . GLU A 1 352 ? -23.617 15.518 32.585 1.00 77.06 352 GLU A O 1
ATOM 2695 N N . LEU A 1 353 ? -21.672 15.775 33.671 1.00 74.88 353 LEU A N 1
ATOM 2696 C CA . LEU A 1 353 ? -21.743 14.457 34.314 1.00 74.88 353 LEU A CA 1
ATOM 2697 C C . LEU A 1 353 ? -23.012 14.284 35.168 1.00 74.88 353 LEU A C 1
ATOM 2699 O O . LEU A 1 353 ? -23.602 13.209 35.179 1.00 74.88 353 LEU A O 1
ATOM 2703 N N . CYS A 1 354 ? -23.475 15.347 35.831 1.00 76.06 354 CYS A N 1
ATOM 2704 C CA . CYS A 1 354 ? -24.696 15.323 36.645 1.00 76.06 354 CYS A CA 1
ATOM 2705 C C . CYS A 1 354 ? -25.989 15.171 35.822 1.00 76.06 354 CYS A C 1
ATOM 2707 O O . CYS A 1 354 ? -27.044 14.898 36.392 1.00 76.06 354 CYS A O 1
ATOM 2709 N N . ASN A 1 355 ? -25.924 15.364 34.502 1.00 72.56 355 ASN A N 1
ATOM 2710 C CA . ASN A 1 355 ? -27.082 15.297 33.609 1.00 72.56 355 ASN A CA 1
ATOM 2711 C C . ASN A 1 355 ? -27.271 13.910 32.963 1.00 72.56 355 ASN A C 1
ATOM 2713 O O . ASN A 1 355 ? -28.205 13.742 32.167 1.00 72.56 355 ASN A O 1
ATOM 2717 N N . LEU A 1 356 ? -26.381 12.952 33.263 1.00 68.25 356 LEU A N 1
ATOM 2718 C CA . LEU A 1 356 ? -26.331 11.615 32.659 1.00 68.25 356 LEU A CA 1
ATOM 2719 C C . LEU A 1 356 ? -27.290 10.609 33.305 1.00 68.25 356 LEU A C 1
ATOM 2721 O O . LEU A 1 356 ? -27.368 10.553 34.552 1.00 68.25 356 LEU A O 1
#

Mean predicted aligned error: 13.24 Å

Radius of gyration: 30.4 Å; Cα contacts (8 Å, |Δi|>4): 769; chains: 1; bounding box: 73×84×92 Å

Secondary structure (DSSP, 8-state):
----------------------PPPB-STTSSTT------S---S---------SSSSS---TTPPPEEETTEEEEE-TTSEEEEEETTT--EEEEEE-SS---S--EE-SSEEEEEETTTEEEEEETTT--EEEEEE-SS---S--EEETTEEEEE-TTSEEEEEETTT--EEEEEE-SS---S--EEETTEEEEE-TTS-EEEEETTT--B-EEEEETTEEEEE---TTS--S--GGGHHHHHHHHHHHHTSS--EEEEES-TTSHHHHHHHHHT-EEEEEES-HHHHHHHHHHHHHTT-TTS-EEEEES-HHHHHHHHHHTT---SEEEE---SEEE-TTS-EEEHHHHGGG-

Sequence (356 aa):
MGGRNKAGCAVPVVWLLAVHLIASDWPQLARDAAKTGYSPDNAGAATNVSWRWHPDRQTSVAGRTQPVVAGGILCVGFYDGKMYILNALTGVKLREFQAGGPITHTAAMDAERVYFGCHDGAVYAVRLNDATLAWKVQTAGPIQTAPCLAGGTIYIGSEDGRLFAIRITDGAVLWTYDSGRPILTCAAYANGTVYCGNEGVYAFAVRAANGAERWKVRYGEFSFYIKPTGFKHTGLFPEQSVNWKWMTGKIKGAESARVLNLFSYTGGATVAAASAGAEVCHVDAAKGIVRWAKENLELSGLGSRPVRFIVDDAIKFVQREKRRRKEYDGIIMDPPSYGRGPKGEMWKIEDELCNL

pLDDT: mean 88.39, std 15.15, range [25.45, 98.88]

Nearest PDB structures (foldseek):
  6g6o-assembly3_C  TM=7.968E-01  e=6.986E-11  synthetic construct
  6y7o-assembly2_B  TM=8.286E-01  e=1.892E-09  synthetic construct
  2ovr-assembly1_B  TM=8.039E-01  e=7.818E-10  Homo sapiens
  6g6n-assembly2_B  TM=8.169E-01  e=2.006E-09  synthetic construct
  7t1y-assembly1_B  TM=8.008E-01  e=4.068E-09  Homo sapiens

Foldseek 3Di:
DDDDDDDDDDDDPDPPPPPPPPFDWQQFQCRALQNVVDGPDDDDPDDDDQDDDDDPVPWDAAPAEDWGGDPQWTWGFIQQQKIWIARNRRRHTPDIEHDPGGFHYYWGDDPFWIWGWGQQQKIFTAGNVHRHTQDIDHDPGGFQEYWRDDDQWTWGFGQQQKTFTAGNRRRDTQEIARNVGGFNYYWHDDDQKIWGDGPVPDIFIAGNNYRFGWDWDDDPLFIAIFPQDPVRGTQDDVVCVVVLVVVLVVCLPDPAFEEEEACCFLNPSVLSNQVSHYQYEAEDQDPVRLVSNQVRCVRSVSNVGNYHGDNAHRLVVVVVCVVVVHDGPYYHYDDDQWDAGNVRHIDHCVPPVVSD